Protein AF-D3PQ18-F1 (afdb_monomer)

Organism: Meiothermus ruber (strain ATCC 35948 / DSM 1279 / VKM B-1258 / 21) (NCBI:txid504728)

Solvent-accessible surface area (backbone atoms only — not comparable to full-atom values): 11008 Å² total; per-residue (Å²): 131,58,70,54,40,57,51,49,53,50,39,51,52,52,47,52,47,32,48,51,54,26,52,50,53,42,48,54,51,47,52,51,52,50,37,62,74,70,64,56,57,75,72,51,55,57,45,54,52,52,50,46,66,62,39,51,58,59,41,47,53,54,48,54,52,50,51,51,61,69,41,42,51,42,42,38,42,40,69,73,57,51,83,47,68,68,48,46,29,49,22,36,52,45,42,72,44,38,22,59,53,47,26,53,41,31,69,38,64,44,43,52,44,44,53,53,43,48,40,53,52,35,38,54,32,25,78,72,73,65,35,96,61,46,49,72,66,57,54,78,50,52,83,50,52,62,52,48,32,46,55,31,20,49,47,34,22,57,49,32,50,64,46,29,51,60,57,45,49,53,47,36,74,74,54,39,72,82,30,64,68,93,72,83,78,83,63,68,64,65,61,57,51,50,52,49,50,52,58,56,68,48,50,89,78,109

Foldseek 3Di:
DDPLLVLVVVLVVLLVVLLVVLLVVLLVVVLVVVCVVVVDDPLQSVVSVVLCVVQVVVLVVVLVVQLCVLCVLVCCCRPVNDDDLVSLLSNLVSLVCQLVVLLCSLLPSSLCSNLVSSLVSQQVCVVVVNHVDHSVNVCVCVLVSSLSSLSSSVSSNVSSNVSSVVSNVVSCVRPNCSSDDDDCPPDPVVVVSVVSNVVSVCVVVD

Sequence (206 aa):
MDGRKRLFMRFLRRSVWAYFWGSLAVLVNALIVHGLYFGWPAWVWGYAVAIGALVAPLVALLDLWWARRQLNPTQRVFLDGADSLEAARQAYRNLVHWPVLSVGRVMGPHLLGTMGGFLLAIDWAHRWGGFPTGPLEMLYLLPWYPLNAALHAIIEYLVGASQSQRLMAYLRERFGDEVVVSSRLRIPFVFKVLGVLVALGLLPLL

Secondary structure (DSSP, 8-state):
--HHHHHHHHHHHHHHHHHHHHHHHHHHHHHHHHHHHTT--HHHHHHHHHHHHHHHHHHHHHHHHHHHHHTHHHHIIIII----HHHHHHHHHHHHHHHHHHHHHIIIIIHHHHHHHHHHHHHHHHHTTS-SS-HHHHGGGTTHHHHHHHHHHHHHHHHHHHHHHHHHHHHHHHHGGGG-------S-HHHHHHHHHHHHHSGGG-

Mean predicted aligned error: 6.16 Å

Radius of gyration: 20.04 Å; Cα contacts (8 Å, |Δi|>4): 182; chains: 1; bounding box: 44×40×58 Å

Structure (mmCIF, N/CA/C/O backbone):
data_AF-D3PQ18-F1
#
_entry.id   AF-D3PQ18-F1
#
loop_
_atom_site.group_PDB
_atom_site.id
_atom_site.type_symbol
_atom_site.label_atom_id
_atom_site.label_alt_id
_atom_site.label_comp_id
_atom_site.label_asym_id
_atom_site.label_entity_id
_atom_site.label_seq_id
_atom_site.pdbx_PDB_ins_code
_atom_site.Cartn_x
_atom_site.Cartn_y
_atom_site.Cartn_z
_atom_site.occupancy
_atom_site.B_iso_or_equiv
_atom_site.auth_seq_id
_atom_site.auth_comp_id
_atom_site.auth_asym_id
_atom_site.auth_atom_id
_atom_site.pdbx_PDB_model_num
ATOM 1 N N . MET A 1 1 ? -2.331 15.439 25.977 1.00 54.94 1 MET A N 1
ATOM 2 C CA . MET A 1 1 ? -2.814 14.549 24.894 1.00 54.94 1 MET A CA 1
ATOM 3 C C . MET A 1 1 ? -3.373 13.277 25.522 1.00 54.94 1 MET A C 1
ATOM 5 O O . MET A 1 1 ? -2.662 12.633 26.279 1.00 54.94 1 MET A O 1
ATOM 9 N N . ASP A 1 2 ? -4.642 12.968 25.274 1.00 83.56 2 ASP A N 1
ATOM 10 C CA . ASP A 1 2 ? -5.368 11.821 25.843 1.00 83.56 2 ASP A CA 1
ATOM 11 C C . ASP A 1 2 ? -4.683 10.468 25.511 1.00 83.56 2 ASP A C 1
ATOM 13 O O . ASP A 1 2 ? -4.120 10.294 24.421 1.00 83.56 2 ASP A O 1
ATOM 17 N N . GLY A 1 3 ? -4.687 9.516 26.451 1.00 88.00 3 GLY A N 1
ATOM 18 C CA . GLY A 1 3 ? -4.017 8.214 26.337 1.00 88.00 3 GLY A CA 1
ATOM 19 C C . GLY A 1 3 ? -4.493 7.391 25.138 1.00 88.00 3 GLY A C 1
ATOM 20 O O . GLY A 1 3 ? -3.658 6.852 24.401 1.00 88.00 3 GLY A O 1
ATOM 21 N N . ARG A 1 4 ? -5.805 7.399 24.865 1.00 92.06 4 ARG A N 1
ATOM 22 C CA . ARG A 1 4 ? -6.404 6.730 23.693 1.00 92.06 4 ARG A CA 1
ATOM 23 C C . ARG A 1 4 ? -5.944 7.343 22.369 1.00 92.06 4 ARG A C 1
ATOM 25 O O . ARG A 1 4 ? -5.578 6.616 21.446 1.00 92.06 4 ARG A O 1
ATOM 32 N N . LYS A 1 5 ? -5.831 8.677 22.302 1.00 94.88 5 LYS A N 1
ATOM 33 C CA . LYS A 1 5 ? -5.355 9.393 21.106 1.00 94.88 5 LYS A CA 1
ATOM 34 C C . LYS A 1 5 ? -3.907 9.021 20.797 1.00 94.88 5 LYS A C 1
ATOM 36 O O . LYS A 1 5 ? -3.569 8.735 19.652 1.00 94.88 5 LYS A O 1
ATOM 41 N N . ARG A 1 6 ? -3.043 8.952 21.820 1.00 94.94 6 ARG A N 1
ATOM 42 C CA . ARG A 1 6 ? -1.643 8.505 21.661 1.00 94.94 6 ARG A CA 1
ATOM 43 C C . ARG A 1 6 ? -1.531 7.055 21.203 1.00 94.94 6 ARG A C 1
ATOM 45 O O . ARG A 1 6 ? -0.590 6.721 20.482 1.00 94.94 6 ARG A O 1
ATOM 52 N N . LEU A 1 7 ? -2.431 6.185 21.653 1.00 95.44 7 LEU A N 1
ATOM 53 C CA . LEU A 1 7 ? -2.461 4.790 21.225 1.00 95.44 7 LEU A CA 1
ATOM 54 C C . LEU A 1 7 ? -2.829 4.689 19.739 1.00 95.44 7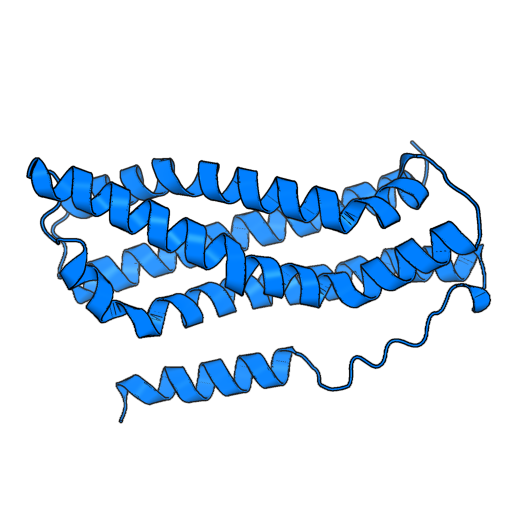 LEU A C 1
ATOM 56 O O . LEU A 1 7 ? -2.087 4.079 18.967 1.00 95.44 7 LEU A O 1
ATOM 60 N N . PHE A 1 8 ? -3.893 5.377 19.324 1.00 96.69 8 PHE A N 1
ATOM 61 C 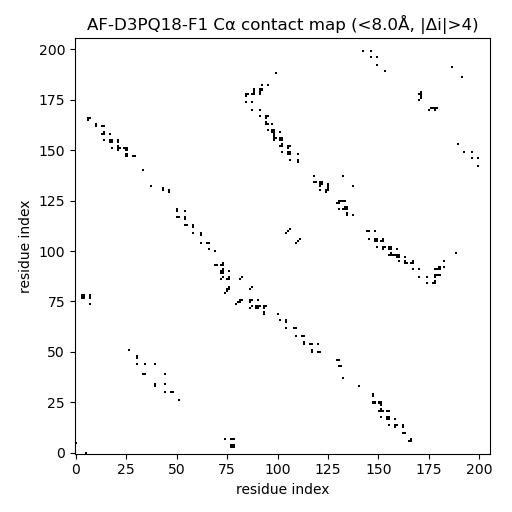CA . PHE A 1 8 ? -4.332 5.394 17.930 1.00 96.69 8 PHE A CA 1
ATOM 62 C C . PHE A 1 8 ? -3.309 6.036 16.988 1.00 96.69 8 PHE A C 1
ATOM 64 O O . PHE A 1 8 ? -3.002 5.471 15.943 1.00 96.69 8 PHE A O 1
ATOM 71 N N . MET A 1 9 ? -2.690 7.155 17.374 1.00 96.19 9 MET A N 1
ATOM 72 C CA . MET A 1 9 ? -1.645 7.786 16.556 1.00 96.19 9 MET A CA 1
ATOM 73 C C . MET A 1 9 ? -0.412 6.892 16.384 1.00 96.19 9 MET A C 1
ATOM 75 O O . MET A 1 9 ? 0.211 6.893 15.323 1.00 96.19 9 MET A O 1
ATOM 79 N N . ARG A 1 10 ? -0.065 6.075 17.390 1.00 96.19 10 ARG A N 1
ATOM 80 C CA . ARG A 1 10 ? 1.004 5.073 17.254 1.00 96.19 10 ARG A CA 1
ATOM 81 C C . ARG A 1 10 ? 0.625 3.965 16.272 1.00 96.19 10 ARG A C 1
ATOM 83 O O . ARG A 1 10 ? 1.464 3.621 15.441 1.00 96.19 10 ARG A O 1
ATOM 90 N N . PHE A 1 11 ? -0.606 3.455 16.346 1.00 96.62 11 PHE A N 1
ATOM 91 C CA . PHE A 1 11 ? -1.148 2.486 15.387 1.00 96.62 11 PHE A CA 1
ATOM 92 C C . PHE A 1 11 ? -1.129 3.039 13.956 1.00 96.62 11 PHE A C 1
ATOM 94 O O . PHE A 1 11 ? -0.588 2.395 13.057 1.00 96.62 11 PHE A O 1
ATOM 101 N N . LEU A 1 12 ? -1.640 4.259 13.761 1.00 96.00 12 LEU A N 1
ATOM 102 C CA . LEU A 1 12 ? -1.712 4.898 12.450 1.00 96.00 12 LEU A CA 1
ATOM 103 C C . LEU A 1 12 ? -0.314 5.105 11.869 1.00 96.00 12 LEU A C 1
ATOM 105 O O . LEU A 1 12 ? -0.043 4.679 10.753 1.00 96.00 12 LEU A O 1
ATOM 109 N N . ARG A 1 13 ? 0.607 5.675 12.655 1.00 96.44 13 ARG A N 1
ATOM 110 C CA . ARG A 1 13 ? 1.993 5.898 12.230 1.00 96.44 13 ARG A CA 1
ATOM 111 C C . ARG A 1 13 ? 2.680 4.595 11.823 1.00 96.44 13 ARG A C 1
ATOM 113 O O . ARG A 1 13 ? 3.363 4.565 10.810 1.00 96.44 13 ARG A O 1
ATOM 120 N N . ARG A 1 14 ? 2.517 3.518 12.598 1.00 96.38 14 ARG A N 1
ATOM 121 C CA . ARG A 1 14 ? 3.101 2.207 12.267 1.00 96.38 14 ARG A CA 1
ATOM 122 C C . ARG A 1 14 ? 2.492 1.618 10.995 1.00 96.38 14 ARG A C 1
ATOM 124 O O . ARG A 1 14 ? 3.243 1.091 10.186 1.00 96.38 14 ARG A O 1
ATOM 131 N N . SER A 1 15 ? 1.181 1.752 10.808 1.00 94.56 15 SER A N 1
ATOM 132 C CA . SER A 1 15 ? 0.487 1.274 9.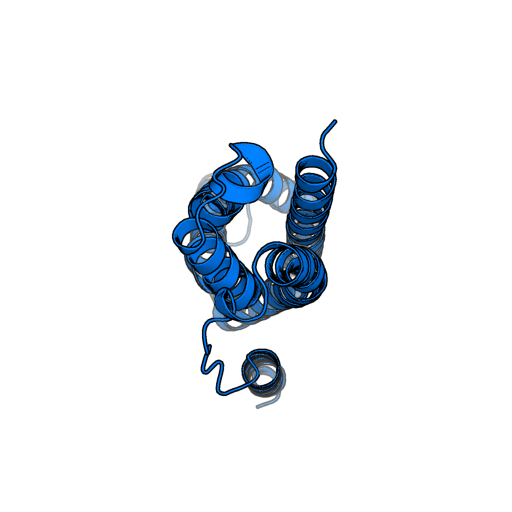604 1.00 94.56 15 SER A CA 1
ATOM 133 C C . SER A 1 15 ? 0.924 2.045 8.354 1.00 94.56 15 SER A C 1
ATOM 135 O O . SER A 1 15 ? 1.241 1.436 7.341 1.00 94.56 15 SER A O 1
ATOM 137 N N . VAL A 1 16 ? 1.044 3.374 8.445 1.00 95.62 16 VAL A N 1
ATOM 138 C CA . VAL A 1 16 ? 1.548 4.219 7.348 1.00 95.62 16 VAL A CA 1
ATOM 139 C C . VAL A 1 16 ? 3.005 3.893 7.014 1.00 95.62 16 VAL A C 1
ATOM 141 O O . VAL A 1 16 ? 3.354 3.798 5.843 1.00 95.62 16 VAL A O 1
ATOM 144 N N . TRP A 1 17 ? 3.860 3.672 8.018 1.00 96.56 17 TRP A N 1
ATOM 145 C CA . TRP A 1 17 ? 5.241 3.257 7.760 1.00 96.56 17 TRP A CA 1
ATOM 146 C C . TRP A 1 17 ? 5.333 1.873 7.122 1.00 96.56 17 TRP A C 1
ATOM 148 O O . TRP A 1 17 ? 6.174 1.678 6.253 1.00 96.56 17 TRP A O 1
ATOM 158 N N . ALA A 1 18 ? 4.482 0.928 7.523 1.00 93.88 18 ALA A N 1
ATOM 159 C CA . ALA A 1 18 ? 4.422 -0.387 6.891 1.00 93.88 18 ALA A CA 1
ATOM 160 C C . ALA A 1 18 ? 4.036 -0.281 5.413 1.00 93.88 18 ALA A C 1
ATOM 162 O O . ALA A 1 18 ? 4.702 -0.883 4.578 1.00 93.88 18 ALA A O 1
ATOM 163 N N . TYR A 1 19 ? 3.033 0.544 5.100 1.00 95.19 19 TYR A N 1
ATOM 164 C CA . TYR A 1 19 ? 2.653 0.863 3.726 1.00 95.19 19 TYR A CA 1
ATOM 165 C C . TYR A 1 19 ? 3.817 1.482 2.940 1.00 95.19 19 TYR A C 1
ATOM 167 O O . TYR A 1 19 ? 4.148 1.020 1.854 1.00 95.19 19 TYR A O 1
ATOM 175 N N . PHE A 1 20 ? 4.473 2.507 3.493 1.00 95.62 20 PHE A N 1
ATOM 176 C CA . PHE A 1 20 ? 5.558 3.209 2.804 1.00 95.62 20 PHE A CA 1
ATOM 177 C C . PHE A 1 20 ? 6.750 2.288 2.517 1.00 95.62 20 PHE A C 1
ATOM 179 O O . PHE A 1 20 ? 7.196 2.193 1.376 1.00 95.62 20 PHE A O 1
ATOM 186 N N . TRP A 1 21 ? 7.24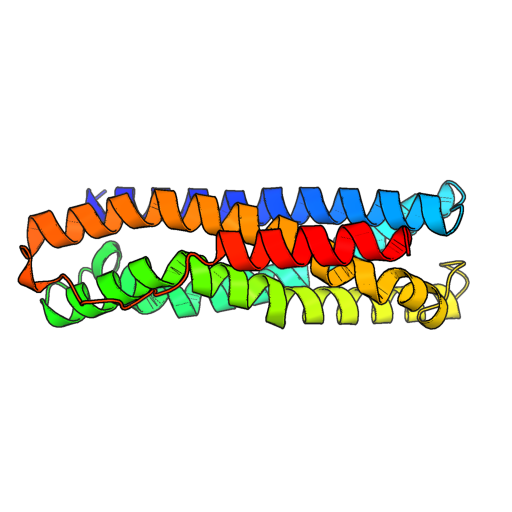7 1.580 3.535 1.00 94.25 21 TRP A N 1
ATOM 187 C CA . TRP A 1 21 ? 8.386 0.674 3.372 1.00 94.25 21 TRP A CA 1
ATOM 188 C C . TRP A 1 21 ? 8.032 -0.553 2.534 1.00 94.25 21 TRP A C 1
ATOM 190 O O . TRP A 1 21 ? 8.863 -0.998 1.747 1.00 94.25 21 TRP A O 1
ATOM 200 N N . GLY A 1 22 ? 6.803 -1.064 2.654 1.00 91.56 22 GLY A N 1
ATOM 201 C CA . GLY A 1 22 ? 6.288 -2.127 1.796 1.00 91.56 22 GLY A CA 1
ATOM 202 C C . GLY A 1 22 ? 6.260 -1.699 0.332 1.00 91.56 22 GLY A C 1
ATOM 203 O O . GLY A 1 22 ? 6.865 -2.369 -0.498 1.00 91.56 22 GLY A O 1
ATOM 204 N N . SER A 1 23 ? 5.661 -0.541 0.038 1.00 93.75 23 SER A N 1
ATOM 205 C CA . SER A 1 23 ? 5.604 0.059 -1.304 1.00 93.75 23 SER A CA 1
ATOM 206 C C . SER A 1 23 ? 6.995 0.301 -1.891 1.00 93.75 23 SER A C 1
ATOM 208 O O . SER A 1 23 ? 7.244 -0.022 -3.049 1.00 93.75 23 SER A O 1
ATOM 210 N N . LEU A 1 24 ? 7.925 0.838 -1.094 1.00 93.81 24 LEU A N 1
ATOM 211 C CA . LEU A 1 24 ? 9.294 1.085 -1.542 1.00 93.81 24 LEU A CA 1
ATOM 212 C C . LEU A 1 24 ? 10.025 -0.223 -1.864 1.00 93.81 24 LEU A C 1
ATOM 214 O O . LEU A 1 24 ? 10.657 -0.320 -2.913 1.00 93.81 24 LEU A O 1
ATOM 218 N N . ALA A 1 25 ? 9.918 -1.231 -0.995 1.00 90.69 25 ALA A N 1
ATOM 219 C CA . ALA A 1 25 ? 10.552 -2.526 -1.212 1.00 90.69 25 ALA A CA 1
ATOM 220 C C . ALA A 1 25 ? 10.054 -3.183 -2.508 1.00 90.69 25 ALA A C 1
ATOM 222 O O . ALA A 1 25 ? 10.861 -3.656 -3.307 1.00 90.69 25 ALA A O 1
ATOM 223 N N . VAL A 1 26 ? 8.741 -3.159 -2.755 1.00 90.75 26 VAL A N 1
ATOM 224 C CA . VAL A 1 26 ? 8.165 -3.768 -3.962 1.00 90.75 26 VAL A CA 1
ATOM 225 C C . VAL A 1 26 ? 8.405 -2.946 -5.226 1.00 90.75 26 VAL A C 1
ATOM 227 O O . VAL A 1 26 ? 8.516 -3.534 -6.299 1.00 90.75 26 VAL A O 1
ATOM 230 N N . LEU A 1 27 ? 8.551 -1.620 -5.123 1.00 92.56 27 LEU A N 1
ATOM 231 C CA . LEU A 1 27 ? 8.977 -0.771 -6.238 1.00 92.56 27 LEU A CA 1
ATOM 232 C C . LEU A 1 27 ? 10.425 -1.071 -6.638 1.00 92.56 27 LEU A C 1
ATOM 234 O O . LEU A 1 27 ? 10.703 -1.270 -7.816 1.00 92.56 27 LEU A O 1
ATOM 238 N N . VAL A 1 28 ? 11.339 -1.153 -5.667 1.00 93.00 28 VAL A N 1
ATOM 239 C CA . VAL A 1 28 ? 12.741 -1.523 -5.924 1.00 93.00 28 VAL A CA 1
ATOM 240 C C . VAL A 1 28 ? 12.820 -2.920 -6.537 1.00 93.00 28 VAL A C 1
ATOM 242 O O . VAL A 1 28 ? 13.488 -3.107 -7.551 1.00 93.00 28 VAL A O 1
ATOM 245 N N . ASN A 1 29 ? 12.080 -3.883 -5.980 1.00 92.19 29 ASN A N 1
ATOM 246 C CA . ASN A 1 29 ? 11.992 -5.234 -6.528 1.00 92.19 29 ASN A CA 1
ATOM 247 C C . ASN A 1 29 ? 11.451 -5.233 -7.971 1.00 92.19 29 ASN A C 1
ATOM 249 O O . ASN A 1 29 ? 11.987 -5.931 -8.826 1.00 92.19 29 ASN A O 1
ATOM 253 N N . ALA A 1 30 ? 10.446 -4.402 -8.272 1.00 91.69 30 ALA A N 1
ATOM 254 C CA . ALA A 1 30 ? 9.915 -4.245 -9.627 1.00 91.69 30 ALA A CA 1
ATOM 255 C C . ALA A 1 30 ? 10.943 -3.698 -10.605 1.00 91.69 30 ALA A C 1
ATOM 257 O O . ALA A 1 30 ? 11.121 -4.289 -11.668 1.00 91.69 30 ALA A O 1
ATOM 258 N N . LEU A 1 31 ? 11.646 -2.627 -10.238 1.00 93.06 31 LEU A N 1
ATOM 259 C CA . LEU A 1 31 ? 12.690 -2.045 -11.077 1.00 93.06 31 LEU A CA 1
ATOM 260 C C . LEU A 1 31 ? 13.791 -3.066 -11.382 1.00 93.06 31 LEU A C 1
ATOM 262 O O . LEU A 1 31 ? 14.189 -3.196 -12.534 1.00 93.06 31 LEU A O 1
ATOM 266 N N . ILE A 1 32 ? 14.231 -3.829 -10.376 1.00 92.88 32 ILE A N 1
ATOM 267 C CA . ILE A 1 32 ? 15.253 -4.867 -10.549 1.00 92.88 32 ILE A CA 1
ATOM 268 C C . ILE A 1 32 ? 14.759 -5.968 -11.490 1.00 92.88 32 ILE A C 1
ATOM 270 O O . ILE A 1 32 ? 15.437 -6.279 -12.466 1.00 92.88 32 ILE A O 1
ATOM 274 N N . VAL A 1 33 ? 13.579 -6.539 -11.234 1.00 93.00 33 VAL A N 1
ATOM 275 C CA . VAL A 1 33 ? 13.046 -7.643 -12.048 1.00 93.00 33 VAL A CA 1
ATOM 276 C C . VAL A 1 33 ? 12.824 -7.211 -13.496 1.00 93.00 33 VAL A C 1
ATOM 278 O O . VAL A 1 33 ? 13.229 -7.931 -14.402 1.00 93.00 33 VAL A O 1
ATOM 281 N N . HIS A 1 34 ? 12.254 -6.026 -13.731 1.00 92.62 34 HIS A N 1
ATOM 282 C CA . HIS A 1 34 ? 12.034 -5.529 -15.094 1.00 92.62 34 HIS A CA 1
ATOM 283 C C . HIS A 1 34 ? 13.355 -5.202 -15.789 1.00 92.62 34 HIS A C 1
ATOM 285 O O . HIS A 1 34 ? 13.569 -5.621 -16.924 1.00 92.62 34 HIS A O 1
ATOM 291 N N . GLY A 1 35 ? 14.260 -4.503 -15.101 1.00 93.19 35 GLY A N 1
ATOM 292 C CA . GLY A 1 35 ? 15.553 -4.127 -15.660 1.00 93.19 35 GLY A CA 1
ATOM 293 C C . GLY A 1 35 ? 16.403 -5.332 -16.053 1.00 93.19 35 GLY A C 1
ATOM 294 O O . GLY A 1 35 ? 17.029 -5.310 -17.111 1.00 93.19 35 GLY A O 1
ATOM 295 N N . LEU A 1 36 ? 16.381 -6.400 -15.249 1.00 92.81 36 LEU A N 1
ATOM 296 C CA . LEU A 1 36 ? 17.066 -7.655 -15.562 1.00 92.81 36 LEU A CA 1
ATOM 297 C C . LEU A 1 36 ? 16.364 -8.436 -16.677 1.00 92.81 36 LEU A C 1
ATOM 299 O O . LEU A 1 36 ? 17.035 -8.898 -17.594 1.00 92.81 36 LEU A O 1
ATOM 303 N N . TYR A 1 37 ? 15.034 -8.563 -16.625 1.00 94.31 37 TYR A N 1
ATOM 304 C CA . TYR A 1 37 ? 14.269 -9.331 -17.612 1.00 94.31 37 TYR A CA 1
ATOM 305 C C . TYR A 1 37 ? 14.382 -8.739 -19.025 1.00 94.31 37 TYR A C 1
ATOM 307 O O . TYR A 1 37 ? 14.577 -9.474 -19.989 1.00 94.31 37 TYR A O 1
ATOM 315 N N . PHE A 1 38 ? 14.309 -7.411 -19.149 1.00 93.69 38 PHE A N 1
ATOM 316 C CA . PHE A 1 38 ? 14.374 -6.714 -20.438 1.00 93.69 38 PHE A CA 1
ATOM 317 C C . PHE A 1 38 ? 15.781 -6.233 -20.821 1.00 93.69 38 PHE A C 1
ATOM 319 O O . PHE A 1 38 ? 15.939 -5.612 -21.871 1.00 93.69 38 PHE A O 1
ATOM 326 N N . GLY A 1 39 ? 16.800 -6.473 -19.988 1.00 94.75 39 GLY A N 1
ATOM 327 C CA . GLY A 1 39 ? 18.179 -6.064 -20.272 1.00 94.75 39 GLY A CA 1
ATOM 328 C C . GLY A 1 39 ? 18.343 -4.549 -20.440 1.00 94.75 39 GLY A C 1
ATOM 329 O O . GLY A 1 39 ? 18.977 -4.087 -21.389 1.00 94.75 39 GLY A O 1
ATOM 330 N N . TRP A 1 40 ? 17.736 -3.760 -19.551 1.00 94.62 40 TRP A N 1
ATOM 331 C CA . TRP A 1 40 ? 17.663 -2.306 -19.697 1.00 94.62 40 TRP A CA 1
ATOM 332 C C . TRP A 1 40 ? 19.036 -1.613 -19.651 1.00 94.62 40 TRP A C 1
ATOM 334 O O . TRP A 1 40 ? 19.752 -1.739 -18.649 1.00 94.62 40 TRP A O 1
ATOM 344 N N . PRO A 1 41 ? 19.385 -0.786 -20.660 1.00 94.44 41 PRO A N 1
ATOM 345 C CA . PRO A 1 41 ? 20.545 0.094 -20.575 1.00 94.44 41 PRO A CA 1
ATOM 346 C C . PRO A 1 41 ? 20.346 1.187 -19.510 1.00 94.44 41 PRO A C 1
ATOM 348 O O . PRO A 1 41 ? 19.223 1.532 -19.146 1.00 94.44 41 PRO A O 1
ATOM 351 N N . ALA A 1 42 ? 21.448 1.775 -19.029 1.00 93.31 42 ALA A N 1
ATOM 352 C CA . ALA A 1 42 ? 21.469 2.691 -17.879 1.00 93.31 42 ALA A CA 1
ATOM 353 C C . ALA A 1 42 ? 20.454 3.851 -17.953 1.00 93.31 42 ALA A C 1
ATOM 355 O O . ALA A 1 42 ? 19.845 4.204 -16.945 1.00 93.31 42 ALA A O 1
ATOM 356 N N . TRP A 1 43 ? 20.227 4.425 -19.138 1.00 92.94 43 TRP A N 1
ATOM 357 C CA . TRP A 1 43 ? 19.293 5.544 -19.311 1.00 92.94 43 TRP A CA 1
ATOM 358 C C . TRP A 1 43 ? 17.828 5.157 -19.037 1.00 92.94 43 TRP A C 1
ATOM 360 O O . TRP A 1 43 ? 17.052 5.986 -18.562 1.00 92.94 43 TRP A O 1
ATOM 370 N N . VAL A 1 44 ? 17.456 3.893 -19.260 1.00 94.62 44 VAL A N 1
ATOM 371 C CA . VAL A 1 44 ? 16.089 3.388 -19.047 1.00 94.62 44 VAL A CA 1
ATOM 372 C C . VAL A 1 44 ? 15.759 3.314 -17.563 1.00 94.62 44 VAL A C 1
ATOM 374 O O . VAL A 1 44 ? 14.629 3.589 -17.173 1.00 94.62 44 VAL A O 1
ATOM 377 N N . TRP A 1 45 ? 16.751 3.032 -16.713 1.00 94.38 45 TRP A N 1
ATOM 378 C CA . TRP A 1 45 ? 16.578 3.053 -15.259 1.00 94.38 45 TRP A CA 1
ATOM 379 C C . TRP A 1 45 ? 16.147 4.434 -14.763 1.00 94.38 45 TRP A C 1
ATOM 381 O O . TRP A 1 45 ? 15.264 4.529 -13.914 1.00 94.38 45 TRP A O 1
ATOM 391 N N . GLY A 1 46 ? 16.713 5.503 -15.335 1.00 92.69 46 GLY A N 1
ATOM 392 C CA . GLY A 1 46 ? 16.309 6.877 -15.034 1.00 92.69 46 GLY A CA 1
ATOM 393 C C . GLY A 1 46 ? 14.842 7.136 -15.379 1.00 92.69 46 GLY A C 1
ATOM 394 O O . GLY A 1 46 ? 14.092 7.646 -14.545 1.00 92.69 46 GLY A O 1
ATOM 395 N N . TYR A 1 47 ? 14.406 6.706 -16.567 1.00 91.94 47 TYR A N 1
ATOM 396 C CA . TYR A 1 47 ? 12.999 6.795 -16.965 1.00 91.94 47 TYR A CA 1
ATOM 397 C C . TYR A 1 47 ? 12.081 5.951 -16.079 1.00 91.94 47 TYR A C 1
ATOM 399 O O . TYR A 1 47 ? 11.029 6.430 -15.663 1.00 91.94 47 TYR A O 1
ATOM 407 N N . ALA A 1 48 ? 12.470 4.721 -15.748 1.00 93.94 48 ALA A N 1
ATOM 408 C CA . ALA A 1 48 ? 11.671 3.834 -14.911 1.00 93.94 48 ALA A CA 1
ATOM 409 C C . ALA A 1 48 ? 11.483 4.409 -13.495 1.00 93.94 48 ALA A C 1
ATOM 411 O O . ALA A 1 48 ? 10.378 4.373 -12.951 1.00 93.94 48 ALA A O 1
ATOM 412 N N . VAL A 1 49 ? 12.531 5.014 -12.924 1.00 95.00 49 VAL A N 1
ATOM 413 C CA . VAL A 1 49 ? 12.451 5.741 -11.647 1.00 95.00 49 VAL A CA 1
ATOM 414 C C . VAL A 1 49 ? 11.546 6.967 -11.765 1.00 95.00 49 VAL A C 1
ATOM 416 O O . VAL A 1 49 ? 10.718 7.183 -10.882 1.00 95.00 49 VAL A O 1
ATOM 419 N N . ALA A 1 50 ? 11.649 7.745 -12.847 1.00 94.56 50 ALA A N 1
ATOM 420 C CA . ALA A 1 50 ? 10.793 8.912 -13.069 1.00 94.56 50 ALA A CA 1
ATOM 421 C C . ALA A 1 50 ? 9.309 8.526 -13.203 1.00 94.56 50 ALA A C 1
ATOM 423 O O . ALA A 1 50 ? 8.451 9.148 -12.575 1.00 94.56 50 ALA A O 1
ATOM 424 N N . ILE A 1 51 ? 9.004 7.458 -13.948 1.00 94.44 51 ILE A N 1
ATOM 425 C CA . ILE A 1 51 ? 7.652 6.894 -14.051 1.00 94.44 51 ILE A CA 1
ATOM 426 C C . ILE A 1 51 ? 7.165 6.436 -12.671 1.00 94.44 51 ILE A C 1
ATOM 428 O O . ILE A 1 51 ? 6.052 6.772 -12.268 1.00 94.44 51 ILE A O 1
ATOM 432 N N . GLY A 1 52 ? 8.004 5.729 -11.910 1.00 94.69 52 GLY A N 1
ATOM 433 C CA . GLY A 1 52 ? 7.663 5.314 -10.551 1.00 94.69 52 GLY A CA 1
ATOM 434 C C . GLY A 1 52 ? 7.368 6.494 -9.624 1.00 94.69 52 GLY A C 1
ATOM 435 O O . GLY A 1 52 ? 6.375 6.468 -8.899 1.00 94.69 52 GLY A O 1
ATOM 436 N N . ALA A 1 53 ? 8.171 7.556 -9.694 1.00 94.94 53 ALA A N 1
ATOM 437 C CA . ALA A 1 53 ? 7.969 8.782 -8.928 1.00 94.94 53 ALA A CA 1
ATOM 438 C C . ALA A 1 53 ? 6.695 9.543 -9.336 1.00 94.94 53 ALA A C 1
ATOM 440 O O . ALA A 1 53 ? 6.104 10.220 -8.498 1.00 94.94 53 ALA A O 1
ATOM 441 N N . LEU A 1 54 ? 6.251 9.414 -10.590 1.00 95.12 54 LEU A N 1
ATOM 442 C CA . LEU A 1 54 ? 5.000 9.995 -11.078 1.00 95.12 54 LEU A CA 1
ATOM 443 C C . LEU A 1 54 ? 3.772 9.191 -10.619 1.00 95.12 54 LEU A C 1
ATOM 445 O O . LEU A 1 54 ? 2.790 9.768 -10.152 1.00 95.12 54 LEU A O 1
ATOM 449 N N . VAL A 1 55 ? 3.817 7.861 -10.740 1.00 95.75 55 VAL A N 1
ATOM 450 C CA . VAL A 1 55 ? 2.662 6.979 -10.493 1.00 95.75 55 VAL A CA 1
ATOM 451 C C . VAL A 1 55 ? 2.463 6.694 -9.002 1.00 95.75 55 VAL A C 1
ATOM 453 O O . VAL A 1 55 ? 1.335 6.751 -8.506 1.00 95.75 55 VAL A O 1
ATOM 456 N N . ALA A 1 56 ? 3.539 6.409 -8.261 1.00 94.50 56 ALA A N 1
ATOM 457 C CA . ALA A 1 56 ? 3.445 5.948 -6.875 1.00 94.50 56 ALA A CA 1
ATOM 458 C C . ALA A 1 56 ? 2.712 6.926 -5.932 1.00 94.50 56 ALA A C 1
ATOM 460 O O . ALA A 1 56 ? 1.901 6.454 -5.131 1.00 94.50 56 ALA A O 1
ATOM 461 N N . PRO A 1 57 ? 2.903 8.262 -6.008 1.00 94.94 57 PRO A N 1
ATOM 462 C CA . PRO A 1 57 ? 2.158 9.198 -5.166 1.00 94.94 57 PRO A CA 1
ATOM 463 C C . PRO A 1 57 ? 0.648 9.167 -5.419 1.00 94.94 57 PRO A C 1
ATOM 465 O O . PRO A 1 57 ? -0.128 9.252 -4.470 1.00 94.94 57 PRO A O 1
ATOM 468 N N . LEU A 1 58 ? 0.220 9.007 -6.675 1.00 94.62 58 LEU A N 1
ATOM 469 C CA . LEU A 1 58 ? -1.201 8.956 -7.034 1.00 94.62 58 LEU A CA 1
ATOM 470 C C . LEU A 1 58 ? -1.869 7.702 -6.464 1.00 94.62 58 LEU A C 1
ATOM 472 O O . LEU A 1 58 ? -2.930 7.791 -5.841 1.00 94.62 58 LEU A O 1
ATOM 476 N N . VAL A 1 59 ? -1.209 6.549 -6.604 1.00 95.31 59 VAL A N 1
ATOM 477 C CA . VAL A 1 59 ? -1.666 5.290 -6.000 1.00 95.31 59 VAL A CA 1
ATOM 478 C C . VAL A 1 59 ? -1.691 5.409 -4.475 1.00 95.31 59 VAL A C 1
ATOM 480 O O . VAL A 1 59 ? -2.678 5.037 -3.844 1.00 95.31 59 VAL A O 1
ATOM 483 N N . ALA A 1 60 ? -0.657 6.004 -3.873 1.00 94.56 60 ALA A N 1
ATOM 484 C CA . ALA A 1 60 ? -0.591 6.199 -2.429 1.00 94.56 60 ALA A CA 1
ATOM 485 C C . ALA A 1 60 ? -1.711 7.087 -1.886 1.00 94.56 60 ALA A C 1
ATOM 487 O O . ALA A 1 60 ? -2.265 6.791 -0.827 1.00 94.56 60 ALA A O 1
ATOM 488 N N . LEU A 1 61 ? -2.083 8.149 -2.598 1.00 94.44 61 LEU A N 1
ATOM 489 C CA . LEU A 1 61 ? -3.206 8.999 -2.207 1.00 94.44 61 LEU A CA 1
ATOM 490 C C . LEU A 1 61 ? -4.526 8.220 -2.196 1.00 94.44 61 LEU A C 1
ATOM 492 O O . LEU A 1 61 ? -5.280 8.321 -1.224 1.00 94.44 61 LEU A O 1
ATOM 496 N N . LEU A 1 62 ? -4.784 7.420 -3.235 1.00 92.25 62 LEU A N 1
ATOM 497 C CA . LEU A 1 62 ? -5.975 6.571 -3.323 1.00 92.25 62 LEU A CA 1
ATOM 498 C C . LEU A 1 62 ? -6.014 5.551 -2.173 1.00 92.25 62 LEU A C 1
ATOM 500 O O . LEU A 1 62 ? -7.032 5.402 -1.490 1.00 92.25 62 LEU A O 1
ATOM 504 N N . ASP A 1 63 ? -4.885 4.895 -1.921 1.00 94.06 63 ASP A N 1
ATOM 505 C CA .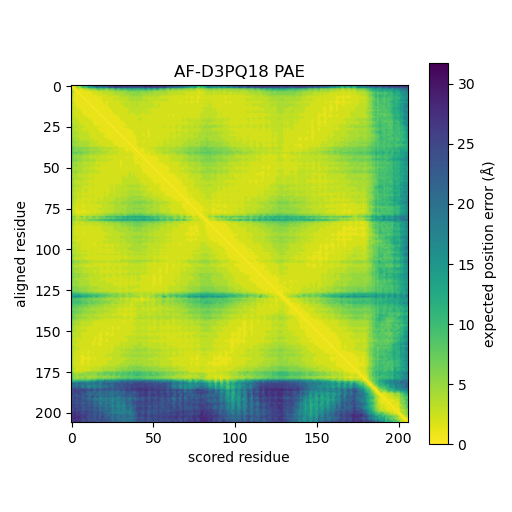 ASP A 1 63 ? -4.754 3.868 -0.895 1.00 94.06 63 ASP A CA 1
ATOM 506 C C . ASP A 1 63 ? -4.950 4.421 0.513 1.00 94.06 63 ASP A C 1
ATOM 508 O O . ASP A 1 63 ? -5.722 3.873 1.306 1.00 94.06 63 ASP A O 1
ATOM 512 N N . LEU A 1 64 ? -4.291 5.537 0.829 1.00 92.31 64 LEU A N 1
ATOM 513 C CA . LEU A 1 64 ? -4.408 6.185 2.132 1.00 92.31 64 LEU A CA 1
ATOM 514 C C . LEU A 1 64 ? -5.814 6.749 2.355 1.00 92.31 64 LEU A C 1
ATOM 516 O O . LEU A 1 64 ? -6.326 6.714 3.479 1.00 92.31 64 LEU A O 1
ATOM 520 N N . TRP A 1 65 ? -6.474 7.226 1.300 1.00 93.50 65 TRP A N 1
ATOM 521 C CA . TRP A 1 65 ? -7.873 7.636 1.364 1.00 93.50 65 TRP A CA 1
ATOM 522 C C . TRP A 1 65 ? -8.802 6.454 1.670 1.00 93.50 65 TRP A C 1
ATOM 524 O O . TRP A 1 65 ? -9.668 6.560 2.547 1.00 93.50 65 TRP A O 1
ATOM 534 N N . TRP A 1 66 ? -8.589 5.308 1.020 1.00 93.00 66 TRP A N 1
ATOM 535 C CA . TRP A 1 66 ? -9.364 4.094 1.269 1.00 93.00 66 TRP A CA 1
ATOM 536 C C . TRP A 1 66 ? -9.143 3.569 2.694 1.00 93.00 66 TRP A C 1
ATOM 538 O O . TRP A 1 66 ? -10.102 3.313 3.427 1.00 93.00 66 TRP A O 1
ATOM 548 N N . ALA A 1 67 ? -7.883 3.513 3.132 1.00 93.88 67 ALA A N 1
ATOM 549 C CA . ALA A 1 67 ? -7.495 3.152 4.492 1.00 93.88 67 ALA A CA 1
ATOM 550 C C . ALA A 1 67 ? -8.152 4.068 5.536 1.00 93.88 67 ALA A C 1
ATOM 552 O O . ALA A 1 67 ? -8.680 3.598 6.546 1.00 93.88 67 ALA A O 1
ATOM 553 N N . ARG A 1 68 ? -8.188 5.383 5.282 1.00 93.00 68 ARG A N 1
ATOM 554 C CA . ARG A 1 68 ? -8.862 6.344 6.164 1.00 93.00 68 ARG A CA 1
ATOM 555 C C . ARG A 1 68 ? -10.355 6.050 6.290 1.00 93.00 68 ARG A C 1
ATOM 557 O O . ARG A 1 68 ? -10.890 6.144 7.392 1.00 93.00 68 ARG A O 1
ATOM 564 N N . ARG A 1 69 ? -11.025 5.687 5.193 1.00 92.25 69 ARG A N 1
ATOM 565 C CA . ARG A 1 69 ? -12.449 5.319 5.219 1.00 92.25 69 ARG A CA 1
ATOM 566 C C . ARG A 1 69 ? -12.695 4.038 6.002 1.00 92.25 69 ARG A C 1
ATOM 568 O O . ARG A 1 69 ? -13.584 4.021 6.847 1.00 92.25 69 ARG A O 1
ATOM 575 N N . GLN A 1 70 ? -11.869 3.018 5.791 1.00 93.06 70 GLN A N 1
ATOM 576 C CA . GLN A 1 70 ? -11.937 1.768 6.548 1.00 93.06 70 GLN A CA 1
ATOM 577 C C . GLN A 1 70 ? -11.691 1.990 8.047 1.00 93.06 70 GLN A C 1
ATOM 579 O O . GLN A 1 70 ? -12.335 1.359 8.873 1.00 93.06 70 GLN A O 1
ATOM 584 N N . LEU A 1 71 ? -10.817 2.925 8.432 1.00 95.31 71 LEU A N 1
ATOM 585 C CA . LEU A 1 71 ? -10.522 3.224 9.839 1.00 95.31 71 LEU A CA 1
ATOM 586 C C . LEU A 1 71 ? -11.529 4.160 10.523 1.00 95.31 71 LEU A C 1
ATOM 588 O O . LEU A 1 71 ? -11.398 4.383 11.728 1.00 95.31 71 LEU A O 1
ATOM 592 N N . ASN A 1 72 ? -12.536 4.686 9.818 1.00 94.88 72 ASN A N 1
ATOM 593 C CA . ASN A 1 72 ? -13.496 5.643 10.380 1.00 94.88 72 ASN A CA 1
ATOM 594 C C . ASN A 1 72 ? -14.179 5.148 11.679 1.00 94.88 72 ASN A C 1
ATOM 596 O O . ASN A 1 72 ? -14.168 5.902 12.653 1.00 94.88 72 ASN A O 1
ATOM 600 N N . PRO A 1 73 ? -14.675 3.893 11.785 1.00 93.56 73 PRO A N 1
ATOM 601 C CA . PRO A 1 73 ? -15.285 3.408 13.029 1.00 93.56 73 PRO A CA 1
ATOM 602 C C . PRO A 1 73 ? -14.317 3.445 14.218 1.00 93.56 73 PRO A C 1
ATOM 604 O O . PRO A 1 73 ? -14.690 3.798 15.333 1.00 93.56 73 PRO A O 1
ATOM 607 N N . THR A 1 74 ? -13.043 3.135 13.973 1.00 96.06 74 THR A N 1
ATOM 608 C CA . THR A 1 74 ? -11.988 3.193 14.987 1.00 96.06 74 THR A CA 1
ATOM 609 C C . THR A 1 74 ? -11.630 4.643 15.335 1.00 96.06 74 THR A C 1
ATOM 611 O O . THR A 1 74 ? -11.439 4.964 16.505 1.00 96.06 74 THR A O 1
ATOM 614 N N . GLN A 1 75 ? -11.591 5.549 14.353 1.00 95.94 75 GLN A N 1
ATOM 615 C CA . GLN A 1 75 ? -11.338 6.977 14.587 1.00 95.94 75 GLN A CA 1
ATOM 616 C C . GLN A 1 75 ? -12.391 7.600 15.510 1.00 95.94 75 GLN A C 1
ATOM 618 O O . GLN A 1 75 ? -12.017 8.310 16.443 1.00 95.94 75 GLN A O 1
ATOM 623 N N . ARG A 1 76 ? -13.673 7.254 15.336 1.00 94.88 76 ARG A N 1
ATOM 624 C CA . ARG A 1 76 ? -14.757 7.774 16.186 1.00 94.88 76 ARG A CA 1
ATOM 625 C C . ARG A 1 76 ? -14.537 7.493 17.670 1.00 94.88 76 ARG A C 1
ATOM 627 O O . ARG A 1 76 ? -14.749 8.369 18.501 1.00 94.88 76 ARG A O 1
ATOM 634 N N . VAL A 1 77 ? -14.067 6.295 18.014 1.00 95.94 77 VAL A N 1
ATOM 635 C CA . VAL A 1 77 ? -13.835 5.906 19.416 1.00 95.94 77 VAL A CA 1
ATOM 636 C C . VAL A 1 77 ? -12.547 6.523 19.969 1.00 95.94 77 VAL A C 1
ATOM 638 O O . VAL A 1 77 ? -12.522 7.060 21.077 1.00 95.94 77 VAL A O 1
ATOM 641 N N . PHE A 1 78 ? -11.4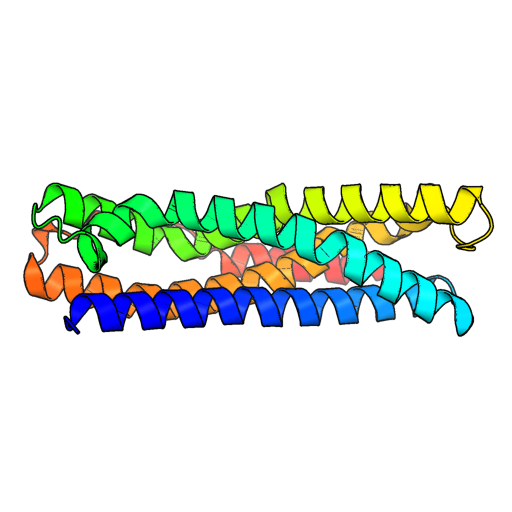54 6.475 19.203 1.00 95.75 78 PHE A N 1
ATOM 642 C CA . PHE A 1 78 ? -10.131 6.848 19.712 1.00 95.75 78 PHE A CA 1
ATOM 643 C C . PHE A 1 78 ? -9.766 8.331 19.544 1.00 95.75 78 PHE A C 1
ATOM 645 O O . PHE A 1 78 ? -8.908 8.821 20.283 1.00 95.75 78 PHE A O 1
ATOM 652 N N . LEU A 1 79 ? -10.365 9.042 18.585 1.00 94.50 79 LEU A N 1
ATOM 653 C CA . LEU A 1 79 ? -10.093 10.457 18.300 1.00 94.50 79 LEU A CA 1
ATOM 654 C C . LEU A 1 79 ? -11.273 11.356 18.656 1.00 94.50 79 LEU A C 1
ATOM 656 O O . LEU A 1 79 ? -11.071 12.330 19.390 1.00 94.50 79 LEU A O 1
ATOM 660 N N . ASP A 1 80 ? -12.464 11.006 18.174 1.00 92.94 80 ASP A N 1
ATOM 661 C CA . ASP A 1 80 ? -13.667 11.843 18.318 1.00 92.94 80 ASP A CA 1
ATOM 662 C C . ASP A 1 80 ? -14.338 11.638 19.682 1.00 92.94 80 ASP A C 1
ATOM 664 O O . ASP A 1 80 ? -15.081 12.484 20.167 1.00 92.94 80 ASP A O 1
ATOM 668 N N . GLY A 1 81 ? -13.996 10.535 20.346 1.00 88.56 81 GLY A N 1
ATOM 669 C CA . GLY A 1 81 ? -14.355 10.255 21.722 1.00 88.56 81 GLY A CA 1
ATOM 670 C C . GLY A 1 81 ? -15.738 9.651 21.923 1.00 88.56 81 GLY A C 1
ATOM 671 O O . GLY A 1 81 ? -16.260 9.744 23.030 1.00 88.56 81 GLY A O 1
ATOM 672 N N . ALA A 1 82 ? -16.296 9.008 20.895 1.00 90.88 82 ALA A N 1
ATOM 673 C CA . ALA A 1 82 ? -17.513 8.214 21.016 1.00 90.88 82 ALA A CA 1
ATOM 674 C C . ALA A 1 82 ? -17.326 7.098 22.057 1.00 90.88 82 ALA A C 1
ATOM 676 O O . ALA A 1 82 ? -16.421 6.273 21.926 1.00 90.88 82 ALA A O 1
ATOM 677 N N . ASP A 1 83 ? -18.189 7.078 23.073 1.00 89.44 83 ASP A N 1
ATOM 678 C CA . ASP A 1 83 ? -18.022 6.233 24.266 1.00 89.44 83 ASP A CA 1
ATOM 679 C C . ASP A 1 83 ? -19.155 5.209 24.452 1.00 89.44 83 ASP A C 1
ATOM 681 O O . ASP A 1 83 ? -19.348 4.663 25.533 1.00 89.44 83 ASP A O 1
ATOM 685 N N . SER A 1 84 ? -19.937 4.942 23.402 1.00 95.50 84 SER A N 1
ATOM 686 C CA . SER A 1 84 ? -20.987 3.924 23.448 1.00 95.50 84 SER A CA 1
ATOM 687 C C . SER A 1 84 ? -20.428 2.523 23.187 1.00 95.50 84 SER A C 1
ATOM 689 O O . SER A 1 84 ? -19.536 2.336 22.354 1.00 95.50 84 SER A O 1
ATOM 691 N N . LEU A 1 85 ? -21.014 1.515 23.842 1.00 94.88 85 LEU A N 1
ATOM 692 C CA . LEU A 1 85 ? -20.682 0.102 23.619 1.00 94.88 85 LEU A CA 1
ATOM 693 C C . LEU A 1 85 ? -20.817 -0.293 22.140 1.00 94.88 85 LEU A C 1
ATOM 695 O O . LEU A 1 85 ? -20.001 -1.045 21.616 1.00 94.88 85 LEU A O 1
ATOM 699 N N . GLU A 1 86 ? -21.815 0.247 21.440 1.00 95.50 86 GLU A N 1
ATOM 700 C CA . GLU A 1 86 ? -22.022 -0.021 20.016 1.00 95.50 86 GLU A CA 1
ATOM 701 C C . GLU A 1 86 ? -20.889 0.549 19.145 1.00 95.50 86 GLU A C 1
ATOM 703 O O . GLU A 1 86 ? -20.365 -0.147 18.272 1.00 95.50 86 GLU A O 1
ATOM 708 N N . ALA A 1 87 ? -20.427 1.775 19.422 1.00 95.88 87 ALA A N 1
ATOM 709 C CA . ALA A 1 87 ? -19.265 2.339 18.735 1.00 95.88 87 ALA A CA 1
ATOM 710 C C . ALA A 1 87 ? -17.996 1.516 19.019 1.00 95.88 87 ALA A C 1
ATOM 712 O O . ALA A 1 87 ? -17.217 1.233 18.103 1.00 95.88 87 ALA A O 1
ATOM 713 N N . ALA A 1 88 ? -17.817 1.065 20.265 1.00 96.31 88 ALA A N 1
ATOM 714 C CA . ALA A 1 88 ? -16.708 0.202 20.659 1.00 96.31 88 ALA A CA 1
ATOM 715 C C . ALA A 1 88 ? -16.749 -1.162 19.941 1.00 96.31 88 ALA A C 1
ATOM 717 O O . ALA A 1 88 ? -15.722 -1.609 19.428 1.00 96.31 88 ALA A O 1
ATOM 718 N N . ARG A 1 89 ? -17.927 -1.790 19.813 1.00 95.81 89 ARG A N 1
ATOM 719 C CA . ARG A 1 89 ? -18.125 -3.043 19.058 1.00 95.81 89 ARG A CA 1
ATOM 720 C C . ARG A 1 89 ? -17.783 -2.879 17.582 1.00 95.81 89 ARG A C 1
ATOM 722 O O . ARG A 1 89 ? -17.121 -3.745 17.008 1.00 95.81 89 ARG A O 1
ATOM 729 N N . GLN A 1 90 ? -18.190 -1.773 16.961 1.00 95.25 90 GLN A N 1
ATOM 730 C CA . GLN A 1 90 ? -17.850 -1.480 15.565 1.00 95.25 90 GLN A CA 1
ATOM 731 C C . GLN A 1 90 ? -16.345 -1.263 15.383 1.00 95.25 90 GLN A C 1
ATOM 733 O O . GLN A 1 90 ? -15.751 -1.834 14.466 1.00 95.25 90 GLN A O 1
ATOM 738 N N . ALA A 1 91 ? -15.704 -0.510 16.281 1.00 96.00 91 ALA A N 1
ATOM 739 C CA . ALA A 1 91 ? -14.255 -0.332 16.272 1.00 96.00 91 ALA A CA 1
ATOM 740 C C . ALA A 1 91 ? -13.513 -1.664 16.471 1.00 96.00 91 ALA A C 1
ATOM 742 O O . ALA A 1 91 ? -12.552 -1.930 15.748 1.00 96.00 91 ALA A O 1
ATOM 743 N N . TYR A 1 92 ? -13.974 -2.517 17.391 1.00 95.94 92 TYR A N 1
ATOM 744 C CA . TYR A 1 92 ? -13.404 -3.843 17.637 1.00 95.94 92 TYR A CA 1
ATOM 745 C C . TYR A 1 92 ? -13.521 -4.737 16.399 1.00 95.94 92 TYR A C 1
ATOM 747 O O . TYR A 1 92 ? -12.514 -5.257 15.922 1.00 95.94 92 TYR A O 1
ATOM 755 N N . ARG A 1 93 ? -14.722 -4.847 15.807 1.00 93.88 93 ARG A N 1
ATOM 756 C CA . ARG A 1 93 ? -14.938 -5.571 14.539 1.00 93.88 93 ARG A CA 1
ATOM 757 C C . ARG A 1 93 ? -13.993 -5.073 13.454 1.00 93.88 93 ARG A C 1
ATOM 759 O O . ARG A 1 93 ? -13.373 -5.885 12.774 1.00 93.88 93 ARG A O 1
ATOM 766 N N . ASN A 1 94 ? -13.863 -3.760 13.300 1.00 93.81 94 ASN A N 1
ATOM 767 C CA . ASN A 1 94 ? -12.991 -3.182 12.288 1.00 93.81 94 ASN A CA 1
ATOM 768 C C . ASN A 1 94 ? -11.513 -3.536 12.523 1.00 93.81 94 ASN A C 1
ATOM 770 O O . ASN A 1 94 ? -10.823 -3.942 11.595 1.00 93.81 94 ASN A O 1
ATOM 774 N N . LEU A 1 95 ? -11.037 -3.457 13.769 1.00 94.81 95 LEU A N 1
ATOM 775 C CA . LEU A 1 95 ? -9.654 -3.786 14.138 1.00 94.81 95 LEU A CA 1
ATOM 776 C C . LEU A 1 95 ? -9.310 -5.262 13.927 1.00 94.81 95 LEU A C 1
ATOM 778 O O . LEU A 1 95 ? -8.196 -5.568 13.501 1.00 94.81 95 LEU A O 1
ATOM 782 N N . VAL A 1 96 ? -10.266 -6.156 14.187 1.00 92.69 96 VAL A N 1
ATOM 783 C CA . VAL A 1 96 ? -10.140 -7.591 13.909 1.00 92.69 96 VAL A CA 1
ATOM 784 C C . VAL A 1 96 ? -9.958 -7.851 12.411 1.00 92.69 96 VAL A C 1
ATOM 786 O O . VAL A 1 96 ? -9.131 -8.674 12.023 1.00 92.69 96 VAL A O 1
ATOM 789 N N . HIS A 1 97 ? -10.701 -7.138 11.561 1.00 91.12 97 HIS A N 1
ATOM 790 C CA . HIS A 1 97 ? -10.643 -7.315 10.108 1.00 91.12 97 HIS A CA 1
ATOM 791 C C . HIS A 1 97 ? -9.557 -6.474 9.432 1.00 91.12 97 HIS A C 1
ATOM 793 O O . HIS A 1 97 ? -9.214 -6.762 8.288 1.00 91.12 97 HIS A O 1
ATOM 799 N N . TRP A 1 98 ? -8.988 -5.478 10.118 1.00 93.06 98 TRP A N 1
ATOM 800 C CA . TRP A 1 98 ? -7.983 -4.562 9.572 1.00 93.06 98 TRP A CA 1
ATOM 801 C C . TRP A 1 98 ? -6.856 -5.258 8.792 1.00 93.06 98 TRP A C 1
ATOM 803 O O . TRP A 1 98 ? -6.609 -4.845 7.662 1.00 93.06 98 TRP A O 1
ATOM 813 N N . PRO A 1 99 ? -6.229 -6.348 9.286 1.00 91.00 99 PRO A N 1
ATOM 814 C CA . PRO A 1 99 ? -5.172 -7.024 8.533 1.00 91.00 99 PRO A CA 1
ATOM 815 C C . PRO A 1 99 ? -5.655 -7.547 7.175 1.00 91.00 99 PRO A C 1
ATOM 817 O O . PRO A 1 99 ? -4.965 -7.412 6.171 1.00 91.00 99 PRO A O 1
ATOM 820 N N . VAL A 1 100 ? -6.865 -8.110 7.123 1.00 90.00 100 VAL A N 1
ATOM 821 C CA . VAL A 1 100 ? -7.463 -8.633 5.885 1.00 90.00 100 VAL A CA 1
ATOM 822 C C . VAL A 1 100 ? -7.921 -7.494 4.974 1.00 90.00 100 VAL A C 1
ATOM 824 O O . VAL A 1 100 ? -7.754 -7.580 3.761 1.00 90.00 100 VAL A O 1
ATOM 827 N N . LEU A 1 101 ? -8.452 -6.407 5.540 1.00 91.56 101 LEU A N 1
ATOM 828 C CA . LEU A 1 101 ? -8.836 -5.209 4.791 1.00 91.56 101 LEU A CA 1
ATOM 829 C C . LEU A 1 101 ? -7.627 -4.534 4.130 1.00 91.56 101 LEU A C 1
ATOM 831 O O . LEU A 1 101 ? -7.731 -4.135 2.970 1.00 91.56 101 LEU A O 1
ATOM 835 N N . SER A 1 102 ? -6.488 -4.458 4.828 1.00 91.81 102 SER A N 1
ATOM 836 C CA . SER A 1 102 ? -5.218 -3.990 4.262 1.00 91.81 102 SER A CA 1
ATOM 837 C C . SER A 1 102 ? -4.799 -4.840 3.071 1.00 91.81 102 SER A C 1
ATOM 839 O O . SER A 1 102 ? -4.475 -4.300 2.018 1.00 91.81 102 SER A O 1
ATOM 841 N N . VAL A 1 103 ? -4.873 -6.167 3.192 1.00 90.75 103 VAL A N 1
ATOM 842 C CA . VAL A 1 103 ? -4.519 -7.039 2.070 1.00 90.75 103 VAL A CA 1
ATOM 843 C C . VAL A 1 103 ? -5.488 -6.867 0.904 1.00 90.75 103 VAL A C 1
ATOM 845 O O . VAL A 1 103 ? -5.048 -6.752 -0.235 1.00 90.75 103 VAL A O 1
ATOM 848 N N . GLY A 1 104 ? -6.794 -6.797 1.168 1.00 89.06 104 GLY A N 1
ATOM 849 C CA . GLY A 1 104 ? -7.789 -6.540 0.127 1.00 89.06 104 GLY A CA 1
ATOM 850 C C . GLY A 1 104 ? -7.520 -5.237 -0.633 1.00 89.06 104 GLY A C 1
ATOM 851 O O . GLY A 1 104 ? -7.689 -5.198 -1.848 1.00 89.06 104 GLY A O 1
ATOM 852 N N . ARG A 1 105 ? -7.035 -4.194 0.055 1.00 93.38 105 ARG A N 1
ATOM 853 C CA . ARG A 1 105 ? -6.600 -2.943 -0.582 1.00 93.38 105 ARG A CA 1
ATOM 854 C C . ARG A 1 105 ? -5.351 -3.141 -1.449 1.00 93.38 105 ARG A C 1
ATOM 856 O O . ARG A 1 105 ? -5.357 -2.710 -2.598 1.00 93.38 105 ARG A O 1
ATOM 863 N N . VAL A 1 106 ? -4.319 -3.814 -0.938 1.00 93.06 106 VAL A N 1
ATOM 864 C CA . VAL A 1 106 ? -3.062 -4.029 -1.680 1.00 93.06 106 VAL A CA 1
ATOM 865 C C . VAL A 1 106 ? -3.264 -4.930 -2.910 1.00 93.06 106 VAL A C 1
ATOM 867 O O . VAL A 1 106 ? -2.793 -4.624 -4.002 1.00 93.06 106 VAL A O 1
ATOM 870 N N . MET A 1 107 ? -4.000 -6.030 -2.758 1.00 89.50 107 MET A N 1
ATOM 871 C CA . MET A 1 107 ? -4.230 -7.003 -3.834 1.00 89.50 107 MET A CA 1
ATOM 872 C C . MET A 1 107 ? -5.297 -6.560 -4.842 1.00 89.50 107 MET A C 1
ATOM 874 O O . MET A 1 107 ? -5.390 -7.144 -5.917 1.00 89.50 107 MET A O 1
ATOM 878 N N . GLY A 1 108 ? -6.121 -5.568 -4.498 1.00 89.44 108 GLY A N 1
ATOM 879 C CA . GLY A 1 108 ? -7.169 -5.032 -5.364 1.00 89.44 108 GLY A CA 1
ATOM 880 C C . GLY A 1 108 ? -6.795 -3.658 -5.925 1.00 89.44 108 GLY A C 1
ATOM 881 O O . GLY A 1 108 ? -6.041 -3.583 -6.895 1.00 89.44 108 GLY A O 1
ATOM 882 N N . PRO A 1 109 ? -7.328 -2.562 -5.353 1.00 91.50 109 PRO A N 1
ATOM 883 C CA . PRO A 1 109 ? -7.170 -1.216 -5.903 1.00 91.50 109 PRO A CA 1
ATOM 884 C C . PRO A 1 109 ? -5.711 -0.765 -6.045 1.00 91.50 109 PRO A C 1
ATOM 886 O O . PRO A 1 109 ? -5.396 -0.123 -7.042 1.00 91.50 109 PRO A O 1
ATOM 889 N N . HIS A 1 110 ? -4.813 -1.127 -5.125 1.00 93.81 110 HIS A N 1
ATOM 890 C CA . HIS A 1 110 ? -3.394 -0.769 -5.233 1.00 93.81 110 HIS A CA 1
ATOM 891 C C . HIS A 1 110 ? -2.716 -1.454 -6.423 1.00 93.81 110 HIS A C 1
ATOM 893 O O . HIS A 1 110 ? -2.078 -0.783 -7.232 1.00 93.81 110 HIS A O 1
ATOM 899 N N . LEU A 1 111 ? -2.861 -2.781 -6.547 1.00 92.94 111 LEU A N 1
ATOM 900 C CA . LEU A 1 111 ? -2.301 -3.557 -7.657 1.00 92.94 111 LEU A CA 1
ATOM 901 C C . LEU A 1 111 ? -2.831 -3.041 -8.999 1.00 92.94 111 LEU A C 1
ATOM 903 O O . LEU A 1 111 ? -2.043 -2.730 -9.889 1.00 92.94 111 LEU A O 1
ATOM 907 N N . LEU A 1 112 ? -4.152 -2.884 -9.122 1.00 92.19 112 LEU A N 1
ATOM 908 C CA . LEU A 1 112 ? -4.786 -2.402 -10.352 1.00 92.19 112 LEU A CA 1
ATOM 909 C C . LEU A 1 112 ? -4.393 -0.957 -10.679 1.00 92.19 112 LEU A C 1
ATOM 911 O O . LEU A 1 112 ? -4.084 -0.655 -11.829 1.00 92.19 112 LEU A O 1
ATOM 915 N N . GLY A 1 113 ? -4.371 -0.072 -9.679 1.00 93.75 113 GLY A N 1
ATOM 916 C CA . GLY A 1 113 ? -3.970 1.324 -9.846 1.00 93.75 113 GLY A CA 1
ATOM 917 C C . GLY A 1 113 ? -2.503 1.461 -10.244 1.00 93.75 113 GLY A C 1
ATOM 918 O O . GLY A 1 113 ? -2.176 2.246 -11.131 1.00 93.75 113 GLY A O 1
ATOM 919 N N . THR A 1 114 ? -1.632 0.648 -9.644 1.00 93.81 114 THR A N 1
ATOM 920 C CA . THR A 1 114 ? -0.209 0.582 -9.989 1.00 93.81 114 THR A CA 1
ATOM 921 C C . THR A 1 114 ? -0.033 0.073 -11.412 1.00 93.81 114 THR A C 1
ATOM 923 O O . THR A 1 114 ? 0.558 0.771 -12.226 1.00 93.81 114 THR A O 1
ATOM 926 N N . MET A 1 115 ? -0.591 -1.091 -11.754 1.00 93.06 115 MET A N 1
ATOM 927 C CA . MET A 1 115 ? -0.474 -1.652 -13.103 1.00 93.06 115 MET A CA 1
ATOM 928 C C . MET A 1 115 ? -1.023 -0.698 -14.165 1.00 93.06 115 MET A C 1
ATOM 930 O O . MET A 1 115 ? -0.329 -0.403 -15.132 1.00 93.06 115 MET A O 1
ATOM 934 N N . GLY A 1 116 ? -2.234 -0.169 -13.972 1.00 94.25 116 GLY A N 1
ATOM 935 C CA . GLY A 1 116 ? -2.842 0.770 -14.913 1.00 94.25 116 GLY A CA 1
ATOM 936 C C . GLY A 1 116 ? -2.018 2.048 -15.071 1.00 94.25 116 GLY A C 1
ATOM 937 O O . GLY A 1 116 ? -1.716 2.447 -16.192 1.00 94.25 116 GLY A O 1
ATOM 938 N N . GLY A 1 117 ? -1.596 2.662 -13.961 1.00 95.50 117 GLY A N 1
ATOM 939 C CA . GLY A 1 117 ? -0.785 3.879 -13.985 1.00 95.50 117 GLY A CA 1
ATOM 940 C C . GLY A 1 117 ? 0.574 3.678 -14.658 1.00 95.50 117 GLY A C 1
ATOM 941 O O . GLY A 1 117 ? 0.964 4.489 -15.496 1.00 95.50 117 GLY A O 1
ATOM 942 N N . PHE A 1 118 ? 1.271 2.583 -14.344 1.00 94.25 118 PHE A N 1
ATOM 943 C CA . PHE A 1 118 ? 2.560 2.261 -14.959 1.00 94.25 118 PHE A CA 1
ATOM 944 C C . PHE A 1 118 ? 2.425 1.933 -16.445 1.00 94.25 118 PHE A C 1
ATOM 946 O O . PHE A 1 118 ? 3.186 2.478 -17.237 1.00 94.25 118 PHE A O 1
ATOM 953 N N . LEU A 1 119 ? 1.460 1.099 -16.846 1.00 95.00 119 LEU A N 1
ATOM 954 C CA . LEU A 1 119 ? 1.266 0.748 -18.257 1.00 95.00 119 LEU A CA 1
ATOM 955 C C . LEU A 1 119 ? 0.909 1.975 -19.102 1.00 95.00 119 LEU A C 1
ATOM 957 O O . LEU A 1 119 ? 1.442 2.122 -20.197 1.00 95.00 119 LEU A O 1
ATOM 961 N N . LEU A 1 120 ? 0.076 2.885 -18.584 1.00 96.19 120 LEU A N 1
ATOM 962 C CA . LEU A 1 120 ? -0.245 4.145 -19.264 1.00 96.19 120 LEU A CA 1
ATOM 963 C C . LEU A 1 120 ? 0.973 5.071 -19.378 1.00 96.19 120 LEU A C 1
ATOM 965 O O . LEU A 1 120 ? 1.199 5.665 -20.431 1.00 96.19 120 LEU A O 1
ATOM 969 N N . ALA A 1 121 ? 1.768 5.194 -18.314 1.00 95.44 121 ALA A N 1
ATOM 970 C CA . ALA A 1 121 ? 2.971 6.021 -18.330 1.00 95.44 121 ALA A CA 1
ATOM 971 C C . ALA A 1 121 ? 4.056 5.453 -19.264 1.00 95.44 121 ALA A C 1
ATOM 973 O O . ALA A 1 121 ? 4.715 6.217 -19.970 1.00 95.44 121 ALA A O 1
ATOM 974 N N . ILE A 1 122 ? 4.209 4.125 -19.303 1.00 94.94 122 ILE A N 1
ATOM 975 C CA . ILE A 1 122 ? 5.113 3.424 -20.222 1.00 94.94 122 ILE A CA 1
ATOM 976 C C . ILE A 1 122 ? 4.638 3.583 -21.664 1.00 94.94 122 ILE A C 1
ATOM 978 O O . ILE A 1 122 ? 5.448 3.941 -22.507 1.00 94.94 122 ILE A O 1
ATOM 982 N N . ASP A 1 123 ? 3.350 3.379 -21.956 1.00 95.81 123 ASP A N 1
ATOM 983 C CA . ASP A 1 123 ? 2.788 3.583 -23.298 1.00 95.81 123 ASP A CA 1
ATOM 984 C C . ASP A 1 123 ? 3.038 5.010 -23.793 1.00 95.81 123 ASP A C 1
ATOM 986 O O . ASP A 1 123 ? 3.524 5.214 -24.906 1.00 95.81 123 ASP A O 1
ATOM 990 N N . TRP A 1 124 ? 2.794 6.006 -22.936 1.00 95.31 124 TRP A N 1
ATOM 991 C CA . TRP A 1 124 ? 3.099 7.392 -23.265 1.00 95.31 124 TRP A CA 1
ATOM 992 C C . TRP A 1 124 ? 4.593 7.585 -23.554 1.00 95.31 124 TRP A C 1
ATOM 994 O O . TRP A 1 124 ? 4.942 8.082 -24.622 1.00 95.31 124 TRP A O 1
ATOM 1004 N N . ALA A 1 125 ? 5.485 7.146 -22.664 1.00 93.44 125 ALA A N 1
ATOM 1005 C CA . ALA A 1 125 ? 6.926 7.293 -22.863 1.00 93.44 125 ALA A CA 1
ATOM 1006 C C . ALA A 1 125 ? 7.427 6.547 -24.115 1.00 93.44 125 ALA A C 1
ATOM 1008 O O . ALA A 1 125 ? 8.253 7.077 -24.855 1.00 93.44 125 ALA A O 1
ATOM 1009 N N . HIS A 1 126 ? 6.900 5.355 -24.391 1.00 94.88 126 HIS A N 1
ATOM 1010 C CA . HIS A 1 126 ? 7.260 4.536 -25.543 1.00 94.88 126 HIS A CA 1
ATOM 1011 C C . HIS A 1 126 ? 6.877 5.204 -26.869 1.00 94.88 126 HIS A C 1
ATOM 1013 O O . HIS A 1 126 ? 7.712 5.305 -27.769 1.00 94.88 126 HIS A O 1
ATOM 1019 N N . ARG A 1 127 ? 5.657 5.752 -26.974 1.00 94.25 127 ARG A N 1
ATOM 1020 C CA . ARG A 1 127 ? 5.180 6.449 -28.186 1.00 94.25 127 ARG A CA 1
ATOM 1021 C C . ARG A 1 127 ? 6.045 7.641 -28.590 1.00 94.25 127 ARG A C 1
ATOM 1023 O O . ARG A 1 127 ? 6.120 7.959 -29.772 1.00 94.25 127 ARG A O 1
ATOM 1030 N N . TRP A 1 128 ? 6.696 8.286 -27.625 1.00 92.44 128 TRP A N 1
ATOM 1031 C CA . TRP A 1 128 ? 7.584 9.429 -27.856 1.00 92.44 128 TRP A CA 1
ATOM 1032 C C . TRP A 1 128 ? 9.074 9.049 -27.880 1.00 92.44 128 TRP A C 1
ATOM 1034 O O . TRP A 1 128 ? 9.929 9.928 -27.828 1.00 92.44 128 TRP A O 1
ATOM 1044 N N . GLY A 1 129 ? 9.405 7.752 -27.947 1.00 87.44 129 GLY A N 1
ATOM 1045 C CA . GLY A 1 129 ? 10.787 7.260 -27.999 1.00 87.44 129 GLY A CA 1
ATOM 1046 C C . GLY A 1 129 ? 11.559 7.358 -26.676 1.00 87.44 129 GLY A C 1
ATOM 1047 O O . GLY A 1 129 ? 12.772 7.171 -26.659 1.00 87.44 129 GLY A O 1
ATOM 1048 N N . GLY A 1 130 ? 10.875 7.647 -25.566 1.00 86.69 130 GLY A N 1
ATOM 1049 C CA . GLY A 1 130 ? 11.451 7.791 -24.226 1.00 86.69 130 GLY A CA 1
ATOM 1050 C C . GLY A 1 130 ? 11.547 6.490 -23.423 1.00 86.69 130 GLY A C 1
ATOM 1051 O O . GLY A 1 130 ? 12.179 6.476 -22.373 1.00 86.69 130 GLY A O 1
ATOM 1052 N N . PHE A 1 131 ? 10.947 5.390 -23.888 1.00 93.12 131 PHE A N 1
ATOM 1053 C CA . PHE A 1 131 ? 11.068 4.077 -23.244 1.00 93.12 131 PHE A CA 1
ATOM 1054 C C . PHE A 1 131 ? 11.148 2.955 -24.290 1.00 93.12 131 PHE A C 1
ATOM 1056 O O . PHE A 1 131 ? 10.322 2.927 -25.202 1.00 93.12 131 PHE A O 1
ATOM 1063 N N . PRO A 1 132 ? 12.111 2.019 -24.198 1.00 91.69 132 PRO A N 1
ATOM 1064 C CA . PRO A 1 132 ? 12.355 1.059 -25.276 1.00 91.69 132 PRO A CA 1
ATOM 1065 C C . PRO A 1 132 ? 11.329 -0.078 -25.311 1.00 91.69 132 PRO A C 1
ATOM 1067 O O . PRO A 1 132 ? 11.120 -0.676 -26.357 1.00 91.69 132 PRO A O 1
ATOM 1070 N N . THR A 1 133 ? 10.697 -0.373 -24.176 1.00 91.81 133 THR A N 1
ATOM 1071 C CA . THR A 1 133 ? 9.742 -1.472 -24.012 1.00 91.81 133 THR A CA 1
ATOM 1072 C C . THR A 1 133 ? 8.315 -0.929 -24.047 1.00 91.81 133 THR A C 1
ATOM 1074 O O . THR A 1 133 ? 7.979 -0.041 -23.260 1.00 91.81 133 THR A O 1
ATOM 1077 N N . GLY A 1 134 ? 7.472 -1.450 -24.934 1.00 93.56 134 GLY A N 1
ATOM 1078 C CA . GLY A 1 134 ? 6.062 -1.083 -24.987 1.00 93.56 134 GLY A CA 1
ATOM 1079 C C . GLY A 1 134 ? 5.218 -1.730 -23.875 1.00 93.56 134 GLY A C 1
ATOM 1080 O O . GLY A 1 134 ? 5.683 -2.590 -23.119 1.00 93.56 134 GLY A O 1
ATOM 1081 N N . PRO A 1 135 ? 3.942 -1.322 -23.741 1.00 92.31 135 PRO A N 1
ATOM 1082 C CA . PRO A 1 135 ? 3.044 -1.849 -22.714 1.00 92.31 135 PRO A CA 1
ATOM 1083 C C . PRO A 1 135 ? 2.689 -3.328 -22.925 1.00 92.31 135 PRO A C 1
ATOM 1085 O O . PRO A 1 135 ? 2.374 -4.007 -21.952 1.00 92.31 135 PRO A O 1
ATOM 1088 N N . LEU A 1 136 ? 2.736 -3.839 -24.163 1.00 93.44 136 LEU A N 1
ATOM 1089 C CA . LEU A 1 136 ? 2.445 -5.246 -24.454 1.00 93.44 136 LEU A CA 1
ATOM 1090 C C . LEU A 1 136 ? 3.578 -6.155 -23.983 1.00 93.44 136 LEU A C 1
ATOM 1092 O O . LEU A 1 136 ? 3.311 -7.194 -23.385 1.00 93.44 136 LEU A O 1
ATOM 1096 N N . GLU A 1 137 ? 4.831 -5.749 -24.182 1.00 92.88 137 GLU A N 1
ATOM 1097 C CA . GLU A 1 137 ? 5.984 -6.511 -23.705 1.00 92.88 137 GLU A CA 1
ATOM 1098 C C . GLU A 1 137 ? 6.024 -6.567 -22.173 1.00 92.88 137 GLU A C 1
ATOM 1100 O O . GLU A 1 137 ? 6.361 -7.606 -21.608 1.00 92.88 137 GLU A O 1
ATOM 1105 N N . MET A 1 138 ? 5.599 -5.502 -21.482 1.00 91.56 138 MET A N 1
ATOM 1106 C CA . MET A 1 138 ? 5.491 -5.496 -20.014 1.00 91.56 138 MET A CA 1
ATOM 1107 C C . MET A 1 138 ? 4.567 -6.598 -19.477 1.00 91.56 138 MET A C 1
ATOM 1109 O O . MET A 1 138 ? 4.781 -7.104 -18.374 1.00 91.56 138 MET A O 1
ATOM 1113 N N . LEU A 1 139 ? 3.571 -7.032 -20.259 1.00 91.19 139 LEU A N 1
ATOM 1114 C CA . LEU A 1 139 ? 2.655 -8.103 -19.859 1.00 91.19 139 LEU A CA 1
ATOM 1115 C C . LEU A 1 139 ? 3.329 -9.479 -19.776 1.00 91.19 139 LEU A C 1
ATOM 1117 O O . LEU A 1 139 ? 2.756 -10.380 -19.166 1.00 91.19 139 LEU A O 1
ATOM 1121 N N . TYR A 1 140 ? 4.553 -9.662 -20.282 1.00 91.62 140 TYR A N 1
ATOM 1122 C CA . TYR A 1 140 ? 5.299 -10.905 -20.050 1.00 91.62 140 TYR A CA 1
ATOM 1123 C C . TYR A 1 140 ? 5.610 -11.146 -18.565 1.00 91.62 140 TYR A C 1
ATOM 1125 O O . TYR A 1 140 ? 5.756 -12.292 -18.144 1.00 91.62 140 TYR A O 1
ATOM 1133 N N . LEU A 1 141 ? 5.622 -10.090 -17.746 1.00 91.31 141 LEU A N 1
ATOM 1134 C CA . LEU A 1 141 ? 5.763 -10.178 -16.291 1.00 91.31 141 LEU A CA 1
ATOM 1135 C C . LEU A 1 141 ? 4.411 -10.186 -15.554 1.00 91.31 141 LEU A C 1
ATOM 1137 O O . LEU A 1 141 ? 4.372 -10.058 -14.329 1.00 91.31 141 LEU A O 1
ATOM 1141 N N . LEU A 1 142 ? 3.291 -10.387 -16.259 1.00 89.00 142 LEU A N 1
ATOM 1142 C CA . LEU A 1 142 ? 1.952 -10.392 -15.663 1.00 89.00 142 LEU A CA 1
ATOM 1143 C C . LEU A 1 142 ? 1.801 -11.364 -14.473 1.00 89.00 142 LEU A C 1
ATOM 1145 O O . LEU A 1 142 ? 1.252 -10.935 -13.455 1.00 89.00 142 LEU A O 1
ATOM 1149 N N . PRO A 1 143 ? 2.309 -12.617 -14.511 1.00 87.12 143 PRO A N 1
ATOM 1150 C CA . PRO A 1 143 ? 2.226 -13.525 -13.360 1.00 87.12 143 PRO A CA 1
ATOM 1151 C C . PRO A 1 143 ? 3.005 -13.038 -12.130 1.00 87.12 143 PRO A C 1
ATOM 1153 O O . PRO A 1 143 ? 2.704 -13.434 -11.005 1.00 87.12 143 PRO A O 1
ATOM 1156 N N . TRP A 1 144 ? 4.000 -12.170 -12.328 1.00 88.06 144 TRP A N 1
ATOM 1157 C CA . TRP A 1 144 ? 4.864 -11.667 -11.268 1.00 88.06 144 TRP A CA 1
ATOM 1158 C C . TRP A 1 144 ? 4.232 -10.503 -10.486 1.00 88.06 144 TRP A C 1
ATOM 1160 O O . TRP A 1 144 ? 4.466 -10.379 -9.281 1.00 88.06 144 TRP A O 1
ATOM 1170 N N . TYR A 1 145 ? 3.375 -9.681 -11.106 1.00 90.31 145 TYR A N 1
ATOM 1171 C CA . TYR A 1 145 ? 2.765 -8.534 -10.415 1.00 90.31 145 TYR A CA 1
ATOM 1172 C C . TYR A 1 145 ? 1.943 -8.918 -9.170 1.00 90.31 145 TYR A C 1
ATOM 1174 O O . TYR A 1 145 ? 2.156 -8.299 -8.120 1.00 90.31 145 TYR A O 1
ATOM 1182 N N . PRO A 1 146 ? 1.067 -9.948 -9.200 1.00 88.44 146 PRO A N 1
ATOM 1183 C CA . 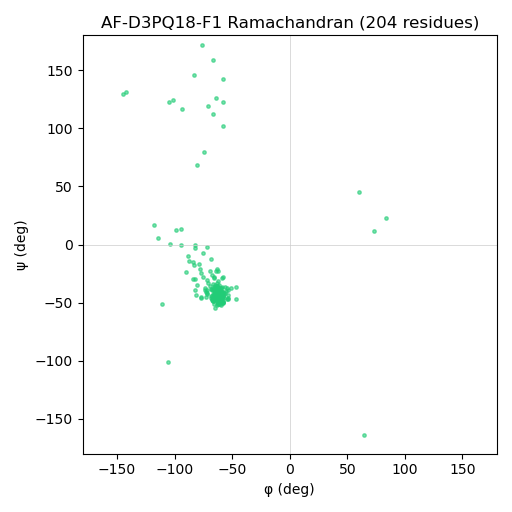PRO A 1 146 ? 0.356 -10.392 -8.002 1.00 88.44 146 PRO A CA 1
ATOM 1184 C C . PRO A 1 146 ? 1.288 -10.907 -6.900 1.00 88.44 146 PRO A C 1
ATOM 1186 O O . PRO A 1 146 ? 0.982 -10.731 -5.722 1.00 88.44 146 PRO A O 1
ATOM 1189 N N . LEU A 1 147 ? 2.432 -11.506 -7.254 1.00 87.31 147 LEU A N 1
ATOM 1190 C CA . LEU A 1 147 ? 3.427 -11.970 -6.279 1.00 87.31 147 LEU A CA 1
ATOM 1191 C C . LEU A 1 147 ? 4.080 -10.806 -5.558 1.00 87.31 147 LEU A C 1
ATOM 1193 O O . LEU A 1 147 ? 4.154 -10.791 -4.329 1.00 87.31 147 LEU A O 1
ATOM 1197 N N . ASN A 1 148 ? 4.501 -9.803 -6.321 1.00 90.06 148 ASN A N 1
ATOM 1198 C CA . ASN A 1 148 ? 5.102 -8.608 -5.760 1.00 90.06 148 ASN A CA 1
ATOM 1199 C C . ASN A 1 148 ? 4.099 -7.853 -4.866 1.00 90.06 148 ASN A C 1
ATOM 1201 O O . ASN A 1 148 ? 4.436 -7.462 -3.750 1.00 90.06 148 ASN A O 1
ATOM 1205 N N . ALA A 1 149 ? 2.834 -7.738 -5.284 1.00 91.31 149 ALA A N 1
ATOM 1206 C CA . ALA A 1 149 ? 1.777 -7.161 -4.450 1.00 91.31 149 ALA A CA 1
ATOM 1207 C C . ALA A 1 149 ? 1.494 -7.991 -3.186 1.00 91.31 149 ALA A C 1
ATOM 1209 O O . ALA A 1 149 ? 1.288 -7.425 -2.112 1.00 91.31 149 ALA A O 1
ATOM 1210 N N . ALA A 1 150 ? 1.541 -9.322 -3.266 1.00 87.69 150 ALA A N 1
ATOM 1211 C CA . ALA A 1 150 ? 1.360 -10.186 -2.103 1.00 87.69 150 ALA A CA 1
ATOM 1212 C C . ALA A 1 150 ? 2.466 -9.983 -1.053 1.00 87.69 150 ALA A C 1
ATOM 1214 O O . ALA A 1 150 ? 2.169 -9.989 0.143 1.00 87.69 150 ALA A O 1
ATOM 1215 N N . LEU A 1 151 ? 3.713 -9.724 -1.468 1.00 87.88 151 LEU A N 1
ATOM 1216 C CA . LEU A 1 151 ? 4.798 -9.357 -0.548 1.00 87.88 151 LEU A CA 1
ATOM 1217 C C . LEU A 1 151 ? 4.491 -8.049 0.200 1.00 87.88 151 LEU A C 1
ATOM 1219 O O . LEU A 1 151 ? 4.608 -8.004 1.427 1.00 87.88 151 LEU A O 1
ATOM 1223 N N . HIS A 1 152 ? 4.020 -7.014 -0.507 1.00 92.75 152 HIS A N 1
ATOM 1224 C CA . HIS A 1 152 ? 3.561 -5.767 0.119 1.00 92.75 152 HIS A CA 1
ATOM 1225 C C . HIS A 1 152 ? 2.409 -6.037 1.106 1.00 92.75 152 HIS A C 1
ATOM 1227 O O . HIS A 1 152 ? 2.439 -5.592 2.257 1.00 92.75 152 HIS A O 1
ATOM 1233 N N . ALA A 1 153 ? 1.429 -6.844 0.698 1.00 91.62 153 ALA A N 1
ATOM 1234 C CA . ALA A 1 153 ? 0.261 -7.166 1.506 1.00 91.62 153 ALA A CA 1
ATOM 1235 C C . ALA A 1 153 ? 0.615 -7.923 2.798 1.00 91.62 153 ALA A C 1
ATOM 1237 O O . ALA A 1 153 ? -0.003 -7.684 3.835 1.00 91.62 153 ALA A O 1
ATOM 1238 N N . ILE A 1 154 ? 1.618 -8.810 2.770 1.00 88.06 154 ILE A N 1
ATOM 1239 C CA . ILE A 1 154 ? 2.095 -9.532 3.960 1.00 88.06 154 ILE A CA 1
ATOM 1240 C C . ILE A 1 154 ? 2.680 -8.565 4.992 1.00 88.06 154 ILE A C 1
ATOM 1242 O O . ILE A 1 154 ? 2.367 -8.684 6.179 1.00 88.06 154 ILE A O 1
ATOM 1246 N N . ILE A 1 155 ? 3.502 -7.602 4.562 1.00 89.75 155 ILE A N 1
ATOM 1247 C CA . ILE A 1 155 ? 4.099 -6.600 5.462 1.00 89.75 155 ILE A CA 1
ATOM 1248 C C . ILE A 1 155 ? 2.988 -5.828 6.179 1.00 89.75 155 ILE A C 1
ATOM 1250 O O . ILE A 1 155 ? 2.975 -5.724 7.411 1.00 89.75 155 ILE A O 1
ATOM 1254 N N . GLU A 1 156 ? 2.016 -5.345 5.410 1.00 93.00 156 GLU A N 1
ATOM 1255 C CA . GLU A 1 156 ? 0.849 -4.646 5.934 1.00 93.00 156 GLU A CA 1
ATOM 1256 C C . GLU A 1 156 ? 0.010 -5.514 6.878 1.00 93.00 156 GLU A C 1
ATOM 1258 O O . GLU A 1 156 ? -0.390 -5.051 7.948 1.00 93.00 156 GLU A O 1
ATOM 1263 N N . TYR A 1 157 ? -0.219 -6.780 6.525 1.00 91.94 157 TYR A N 1
ATOM 1264 C CA . TYR A 1 157 ? -0.967 -7.725 7.346 1.00 91.94 157 TYR A CA 1
ATOM 1265 C C . TYR A 1 157 ? -0.303 -7.936 8.708 1.00 91.94 157 TYR A C 1
ATOM 1267 O O . TYR A 1 157 ? -0.969 -7.841 9.739 1.00 91.94 157 TYR A O 1
ATOM 1275 N N . LEU A 1 158 ? 1.005 -8.211 8.738 1.00 88.56 158 LEU A N 1
ATOM 1276 C CA . LEU A 1 158 ? 1.733 -8.505 9.976 1.00 88.56 158 LEU A CA 1
ATOM 1277 C C . LEU A 1 158 ? 1.767 -7.288 10.907 1.00 88.56 158 LEU A C 1
ATOM 1279 O O . LEU A 1 158 ? 1.535 -7.404 12.118 1.00 88.56 158 LEU A O 1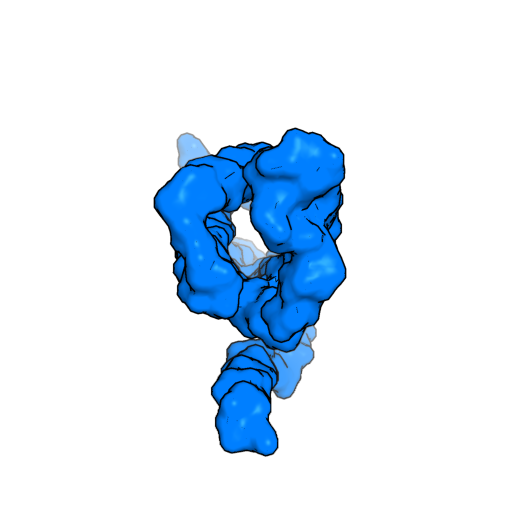
ATOM 1283 N N . VAL A 1 159 ? 1.996 -6.097 10.346 1.00 91.44 159 VAL A N 1
ATOM 1284 C CA . VAL A 1 159 ? 1.952 -4.858 11.126 1.00 91.44 159 VAL A CA 1
ATOM 1285 C C . VAL A 1 159 ? 0.526 -4.582 11.594 1.00 91.44 159 VAL A C 1
ATOM 1287 O O . VAL A 1 159 ? 0.326 -4.366 12.788 1.00 91.44 159 VAL A O 1
ATOM 1290 N N . GLY A 1 160 ? -0.467 -4.666 10.711 1.00 92.62 160 GLY A N 1
ATOM 1291 C CA . GLY A 1 160 ? -1.875 -4.490 11.055 1.00 92.62 160 GLY A CA 1
ATOM 1292 C C . GLY A 1 160 ? -2.314 -5.427 12.178 1.00 92.62 160 GLY A C 1
ATOM 1293 O O . GLY A 1 160 ? -2.883 -4.971 13.166 1.00 92.62 160 GLY A O 1
ATOM 1294 N N . ALA A 1 161 ? -1.967 -6.711 12.087 1.00 90.50 161 ALA A N 1
ATOM 1295 C CA . ALA A 1 161 ? -2.309 -7.710 13.092 1.00 90.50 161 ALA A CA 1
ATOM 1296 C C . ALA A 1 161 ? -1.675 -7.372 14.444 1.00 90.50 161 ALA A C 1
ATOM 1298 O O . ALA A 1 161 ? -2.383 -7.310 15.447 1.00 90.50 161 ALA A O 1
ATOM 1299 N N . SER A 1 162 ? -0.370 -7.081 14.481 1.00 89.56 162 SER A N 1
ATOM 1300 C CA . SER A 1 162 ? 0.325 -6.758 15.735 1.00 89.56 162 SER A CA 1
ATOM 1301 C C . SER A 1 162 ? -0.157 -5.450 16.376 1.00 89.56 162 SER A C 1
ATOM 1303 O O . SER A 1 162 ? -0.270 -5.364 17.601 1.00 89.56 162 SER A O 1
ATOM 1305 N N . GLN A 1 163 ? -0.448 -4.421 15.573 1.00 93.25 163 GLN A N 1
ATOM 1306 C CA . GLN A 1 163 ? -0.847 -3.112 16.090 1.00 93.25 163 GLN A CA 1
ATOM 1307 C C . GLN A 1 163 ? -2.327 -3.078 16.492 1.00 93.25 163 GLN A C 1
ATOM 1309 O O . GLN A 1 163 ? -2.649 -2.440 17.498 1.00 93.25 163 GLN A O 1
ATOM 1314 N N . SER A 1 164 ? -3.212 -3.791 15.783 1.00 94.69 164 SER A N 1
ATOM 1315 C CA . SER A 1 164 ? -4.636 -3.887 16.134 1.0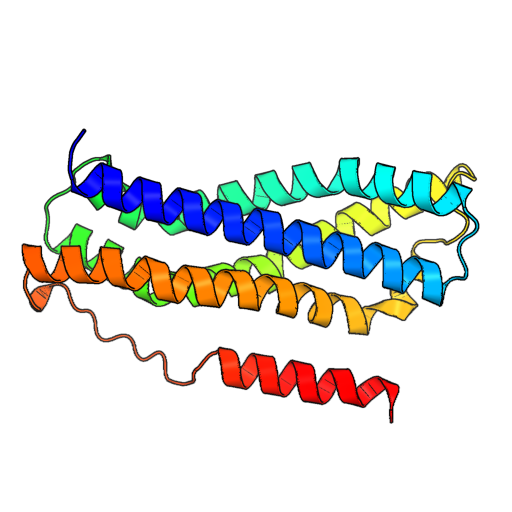0 94.69 164 SER A CA 1
ATOM 1316 C C . SER A 1 164 ? -4.853 -4.486 17.524 1.00 94.69 164 SER A C 1
ATOM 1318 O O . SER A 1 164 ? -5.711 -4.000 18.259 1.00 94.69 164 SER A O 1
ATOM 1320 N N . GLN A 1 165 ? -4.041 -5.472 17.934 1.00 92.75 165 GLN A N 1
ATOM 1321 C CA . GLN A 1 165 ? -4.152 -6.115 19.256 1.00 92.75 165 GLN A CA 1
ATOM 1322 C C . GLN A 1 165 ? -4.127 -5.114 20.413 1.00 92.75 165 GLN A C 1
ATOM 1324 O O . GLN A 1 165 ? -4.901 -5.240 21.358 1.00 92.75 165 GLN A O 1
ATOM 1329 N N . ARG A 1 166 ? -3.295 -4.071 20.324 1.00 94.50 166 ARG A N 1
ATOM 1330 C CA . ARG A 1 166 ? -3.178 -3.068 21.393 1.00 94.50 166 ARG A CA 1
ATOM 1331 C C . ARG A 1 166 ? -4.438 -2.218 21.534 1.00 94.50 166 ARG A C 1
ATOM 1333 O O . ARG A 1 166 ? -4.831 -1.884 22.646 1.00 94.50 166 ARG A O 1
ATOM 1340 N N . LEU A 1 167 ? -5.069 -1.866 20.416 1.00 96.31 167 LEU A N 1
ATOM 1341 C CA . LEU A 1 167 ? -6.308 -1.087 20.420 1.00 96.31 167 LEU A CA 1
ATOM 1342 C C . LEU A 1 167 ? -7.480 -1.958 20.882 1.00 96.31 167 LEU A C 1
ATOM 1344 O O . LEU A 1 167 ? -8.309 -1.501 21.659 1.00 96.31 167 LEU A O 1
ATOM 1348 N N . MET A 1 168 ? -7.521 -3.222 20.463 1.00 95.75 168 MET A N 1
ATOM 1349 C CA . MET A 1 168 ? -8.530 -4.176 20.926 1.00 95.75 168 MET A CA 1
ATOM 1350 C C . MET A 1 168 ? -8.424 -4.454 22.428 1.00 95.75 168 MET A C 1
ATOM 1352 O O . MET A 1 168 ? -9.452 -4.528 23.095 1.00 95.75 168 MET A O 1
ATOM 1356 N N . ALA A 1 169 ? -7.207 -4.565 22.969 1.00 95.06 169 ALA A N 1
ATOM 1357 C CA . ALA A 1 169 ? -6.983 -4.716 24.405 1.00 95.06 169 ALA A CA 1
ATOM 1358 C C . ALA A 1 169 ? -7.535 -3.516 25.189 1.00 95.06 169 ALA A C 1
ATOM 1360 O O . ALA A 1 169 ? -8.270 -3.715 26.148 1.00 95.06 169 ALA A O 1
ATOM 1361 N N . TYR A 1 170 ? -7.280 -2.289 24.718 1.00 95.38 170 TYR A N 1
ATOM 1362 C CA . TYR A 1 170 ? -7.856 -1.077 25.312 1.00 95.38 170 TYR A CA 1
ATOM 1363 C C . TYR A 1 170 ? -9.395 -1.092 25.313 1.00 95.38 170 TYR A C 1
ATOM 1365 O O . TYR A 1 170 ? -10.023 -0.729 26.304 1.00 95.38 170 TYR A O 1
ATOM 1373 N N . LEU A 1 171 ? -10.021 -1.528 24.214 1.00 95.62 171 LEU A N 1
ATOM 1374 C CA . LEU A 1 171 ? -11.483 -1.626 24.142 1.00 95.62 171 LEU A CA 1
ATOM 1375 C C . LEU A 1 171 ? -12.038 -2.655 25.138 1.00 95.62 171 LEU A C 1
ATOM 1377 O O . LEU A 1 171 ? -13.045 -2.378 25.781 1.00 95.62 171 LEU A O 1
ATOM 1381 N N . ARG A 1 172 ? -11.377 -3.809 25.297 1.00 95.06 172 ARG A N 1
ATOM 1382 C CA . ARG A 1 172 ? -11.773 -4.837 26.277 1.00 95.06 172 ARG A CA 1
ATOM 1383 C C . ARG A 1 172 ? -11.576 -4.379 27.717 1.00 95.06 172 ARG A C 1
ATOM 1385 O O . ARG A 1 172 ? -12.426 -4.645 28.552 1.00 95.06 172 ARG A O 1
ATOM 1392 N N . GLU A 1 173 ? -10.491 -3.666 28.003 1.00 95.00 173 GLU A N 1
ATOM 1393 C CA . GLU A 1 173 ? -10.242 -3.093 29.330 1.00 95.00 173 GLU A CA 1
ATOM 1394 C C . GLU A 1 173 ? -11.342 -2.095 29.724 1.00 95.00 173 GLU A C 1
ATOM 1396 O O . GLU A 1 173 ? -11.778 -2.073 30.870 1.00 95.00 173 GLU A O 1
ATOM 1401 N N . ARG A 1 174 ? -11.833 -1.297 28.766 1.00 93.75 174 ARG A N 1
ATOM 1402 C CA . ARG A 1 174 ? -12.851 -0.271 29.026 1.00 93.75 174 ARG A CA 1
ATOM 1403 C C . ARG A 1 174 ? -14.289 -0.796 29.053 1.00 93.75 174 ARG A C 1
ATOM 1405 O O . ARG A 1 174 ? -15.079 -0.306 29.850 1.00 93.75 174 ARG A O 1
ATOM 1412 N N . PHE A 1 175 ? -14.639 -1.729 28.170 1.00 94.06 175 PHE A N 1
ATOM 1413 C CA . PHE A 1 175 ? -16.024 -2.180 27.957 1.00 94.06 175 PHE A CA 1
ATOM 1414 C C . PHE A 1 175 ? -16.261 -3.646 28.354 1.00 94.06 175 PHE A C 1
ATOM 1416 O O . PHE A 1 175 ? -17.335 -4.188 28.103 1.00 94.06 175 PHE A O 1
ATOM 1423 N N . GLY A 1 176 ? -15.262 -4.307 28.944 1.00 93.56 176 GLY A N 1
ATOM 1424 C CA . GLY A 1 176 ? -15.311 -5.733 29.251 1.00 93.56 176 GLY A CA 1
ATOM 1425 C C . GLY A 1 176 ? -15.397 -6.605 27.996 1.00 93.56 176 GLY A C 1
ATOM 1426 O O . GLY A 1 176 ? -15.145 -6.167 26.870 1.00 93.56 176 GLY A O 1
ATOM 1427 N N . ASP A 1 177 ? -15.783 -7.865 28.180 1.00 93.00 177 ASP A N 1
ATOM 1428 C CA . ASP A 1 177 ? -15.929 -8.813 27.071 1.00 93.00 177 ASP A CA 1
ATOM 1429 C C . ASP A 1 177 ? -17.193 -8.574 26.224 1.00 93.00 177 ASP A C 1
ATOM 1431 O O . ASP A 1 177 ? -17.314 -9.129 25.134 1.00 93.00 177 ASP A O 1
ATOM 1435 N N . GLU A 1 178 ? -18.090 -7.672 26.636 1.00 91.94 178 GLU A N 1
ATOM 1436 C CA . GLU A 1 178 ? -19.271 -7.286 25.850 1.00 91.94 178 GLU A CA 1
ATOM 1437 C C . GLU A 1 178 ? -18.922 -6.616 24.513 1.00 91.94 178 GLU A C 1
ATOM 1439 O O . GLU A 1 178 ? -19.754 -6.574 23.598 1.00 91.94 178 GLU A O 1
ATOM 1444 N N . VAL A 1 179 ? -17.703 -6.078 24.391 1.00 93.12 179 VAL A N 1
ATOM 1445 C CA . VAL A 1 179 ? -17.183 -5.493 23.149 1.00 93.12 179 VAL A CA 1
ATOM 1446 C C . VAL A 1 179 ? -16.721 -6.552 22.149 1.00 93.12 179 VAL A C 1
ATOM 1448 O O . VAL A 1 179 ? -16.617 -6.269 20.952 1.00 93.12 179 VAL A O 1
ATOM 1451 N N . VAL A 1 180 ? -16.425 -7.767 22.624 1.00 90.19 180 VAL A N 1
ATOM 1452 C CA . VAL A 1 180 ? -15.891 -8.842 21.794 1.00 90.19 180 VAL A CA 1
ATOM 1453 C C . VAL A 1 180 ? -16.993 -9.331 20.871 1.00 90.19 180 VAL A C 1
ATOM 1455 O O . VAL A 1 180 ? -18.033 -9.831 21.287 1.00 90.19 180 VAL A O 1
ATOM 1458 N N . VAL A 1 181 ? -16.741 -9.210 19.574 1.00 80.94 181 VAL A N 1
ATOM 1459 C CA . VAL A 1 181 ? -17.627 -9.752 18.551 1.00 80.94 181 VAL A CA 1
ATOM 1460 C C . VAL A 1 181 ? -16.963 -10.998 17.996 1.00 80.94 181 VAL A C 1
ATOM 1462 O O . VAL A 1 181 ? -15.846 -10.917 17.486 1.00 80.94 181 VAL A O 1
ATOM 1465 N N . SER A 1 182 ? -17.650 -12.142 18.066 1.00 69.75 182 SER A N 1
ATOM 1466 C CA . SER A 1 182 ? -17.154 -13.397 17.506 1.00 69.75 182 SER A CA 1
ATOM 1467 C C . SER A 1 182 ? -16.876 -13.236 16.009 1.00 69.75 182 SER A C 1
ATOM 1469 O O . SER A 1 182 ? -17.793 -13.251 15.185 1.00 69.75 182 SER A O 1
ATOM 1471 N N . SER A 1 183 ? -15.611 -13.088 15.634 1.00 60.75 183 SER A N 1
ATOM 1472 C CA . SER A 1 183 ? -15.206 -13.123 14.235 1.00 60.75 183 SER A CA 1
ATOM 1473 C C . SER A 1 183 ? -14.798 -14.550 13.887 1.00 60.75 183 SER A C 1
ATOM 1475 O O . SER A 1 183 ? -13.817 -15.072 14.417 1.00 60.75 183 SER A O 1
ATOM 1477 N N . ARG A 1 184 ? -15.516 -15.199 12.971 1.00 57.00 184 ARG A N 1
ATOM 1478 C CA . ARG A 1 184 ? -15.059 -16.461 12.376 1.00 57.00 184 ARG A CA 1
ATOM 1479 C C . ARG A 1 184 ? -14.041 -16.158 11.271 1.00 57.00 184 ARG A C 1
ATOM 1481 O O . ARG A 1 184 ? -14.327 -16.378 10.099 1.00 57.00 184 ARG A O 1
ATOM 1488 N N . LEU A 1 185 ? -12.849 -15.667 11.615 1.00 56.91 185 LEU A N 1
ATOM 1489 C CA . LEU A 1 185 ? -11.714 -15.669 10.681 1.00 56.91 185 LEU A CA 1
ATOM 1490 C C . LEU A 1 185 ? -11.197 -17.113 10.581 1.00 56.91 185 LEU A C 1
ATOM 1492 O O . LEU A 1 185 ? -10.275 -17.516 11.279 1.00 56.91 185 LEU A O 1
ATOM 1496 N N . ARG A 1 186 ? -11.891 -17.935 9.785 1.00 51.62 186 ARG A N 1
ATOM 1497 C CA . ARG A 1 186 ? -11.784 -19.404 9.826 1.00 51.62 186 ARG A CA 1
ATOM 1498 C C . ARG A 1 186 ? -10.610 -20.017 9.066 1.00 51.62 186 ARG A C 1
ATOM 1500 O O . ARG A 1 186 ? -10.475 -21.231 9.093 1.00 51.62 186 ARG A O 1
ATOM 1507 N N . ILE A 1 187 ? -9.755 -19.235 8.415 1.00 50.09 187 ILE A N 1
ATOM 1508 C CA . ILE A 1 187 ? -8.501 -19.740 7.840 1.00 50.09 187 ILE A CA 1
ATOM 1509 C C . ILE A 1 187 ? -7.455 -18.630 7.985 1.00 50.09 187 ILE A C 1
ATOM 1511 O O . ILE A 1 187 ? -7.759 -17.501 7.585 1.00 50.09 187 ILE A O 1
ATOM 1515 N N . PRO A 1 188 ? -6.251 -18.891 8.532 1.00 63.38 188 PRO A N 1
ATOM 1516 C CA . PRO A 1 188 ? -5.246 -17.852 8.650 1.00 63.38 188 PRO A CA 1
ATOM 1517 C C . PRO A 1 188 ? -4.805 -17.455 7.243 1.00 63.38 188 PRO A C 1
ATOM 1519 O O . PRO A 1 188 ? -4.213 -18.238 6.503 1.00 63.38 188 PRO A O 1
ATOM 1522 N N . PHE A 1 189 ? -5.153 -16.226 6.877 1.00 60.12 189 PHE A N 1
ATOM 1523 C CA . PHE A 1 189 ? -4.932 -15.618 5.570 1.00 60.12 189 PHE A CA 1
ATOM 1524 C C . PHE A 1 189 ? -3.495 -15.827 5.053 1.00 60.12 189 PHE A C 1
ATOM 1526 O O . PHE A 1 189 ? -3.285 -16.141 3.884 1.00 60.12 189 PHE A O 1
ATOM 1533 N N . VAL A 1 190 ? -2.527 -15.786 5.969 1.00 60.00 190 VAL A N 1
ATOM 1534 C CA . VAL A 1 190 ? -1.101 -16.040 5.728 1.00 60.00 190 VAL A CA 1
ATOM 1535 C C . VAL A 1 190 ? -0.831 -17.404 5.084 1.00 60.00 190 VAL A C 1
ATOM 1537 O O . VAL A 1 190 ? -0.028 -17.464 4.165 1.00 60.00 190 VAL A O 1
ATOM 1540 N N . PHE A 1 191 ? -1.520 -18.482 5.478 1.00 57.31 191 PHE A N 1
ATOM 1541 C CA . PHE A 1 191 ? -1.318 -19.810 4.875 1.00 57.31 191 PHE A CA 1
ATOM 1542 C C . PHE A 1 191 ? -1.871 -19.901 3.453 1.00 57.31 191 PHE A C 1
ATOM 1544 O O . PHE A 1 191 ? -1.312 -20.613 2.624 1.00 57.31 191 PHE A O 1
ATOM 1551 N N . LYS A 1 192 ? -2.934 -19.150 3.142 1.00 63.31 192 LYS A N 1
ATOM 1552 C CA . LYS A 1 192 ? -3.448 -19.062 1.769 1.00 63.31 192 LYS A CA 1
ATOM 1553 C C . LYS A 1 192 ? -2.505 -18.256 0.881 1.00 63.31 192 LYS A C 1
ATOM 1555 O O . LYS A 1 192 ? -2.242 -18.669 -0.239 1.00 63.31 192 LYS A O 1
ATOM 1560 N N . VAL A 1 193 ? -1.963 -17.148 1.392 1.00 61.78 193 VAL A N 1
ATOM 1561 C CA . VAL A 1 193 ? -0.992 -16.331 0.650 1.00 61.78 193 VAL A CA 1
ATOM 1562 C C . VAL A 1 193 ? 0.335 -17.060 0.472 1.00 61.78 193 VAL A C 1
ATOM 1564 O O . VAL A 1 193 ? 0.842 -17.082 -0.639 1.00 61.78 193 VAL A O 1
ATOM 1567 N N . LEU A 1 194 ? 0.868 -17.712 1.508 1.00 59.59 194 LEU A N 1
ATOM 1568 C CA . LEU A 1 194 ? 2.059 -18.560 1.387 1.00 59.59 194 LEU A CA 1
ATOM 1569 C C . LEU A 1 194 ? 1.832 -19.712 0.407 1.00 59.59 194 LEU A C 1
ATOM 1571 O O . LEU A 1 194 ? 2.692 -19.957 -0.427 1.00 59.59 194 LEU A O 1
ATOM 1575 N N . GLY A 1 195 ? 0.672 -20.375 0.455 1.00 63.56 195 GLY A N 1
ATOM 1576 C CA . GLY A 1 195 ? 0.333 -21.435 -0.497 1.00 63.56 195 GLY A CA 1
ATOM 1577 C C . GLY A 1 195 ? 0.313 -20.944 -1.947 1.00 63.56 195 GLY A C 1
ATOM 1578 O O . GLY A 1 195 ? 0.835 -21.619 -2.828 1.00 63.56 195 GLY A O 1
ATOM 1579 N N . VAL A 1 196 ? -0.218 -19.742 -2.190 1.00 61.81 196 VAL A N 1
ATOM 1580 C CA . VAL A 1 196 ? -0.240 -19.116 -3.522 1.00 61.81 196 VAL A CA 1
ATOM 1581 C C . VAL A 1 196 ? 1.151 -18.638 -3.951 1.00 61.81 196 VAL A C 1
ATOM 1583 O O . VAL A 1 196 ? 1.535 -18.875 -5.089 1.00 61.81 196 VAL A O 1
ATOM 1586 N N . LEU A 1 197 ? 1.933 -18.026 -3.056 1.00 60.78 197 LEU A N 1
ATOM 1587 C CA . LEU A 1 197 ? 3.313 -17.603 -3.329 1.00 60.78 197 LEU A CA 1
ATOM 1588 C C . LEU A 1 197 ? 4.221 -18.794 -3.658 1.00 60.78 197 LEU A C 1
ATOM 1590 O O . LEU A 1 197 ? 5.025 -18.702 -4.579 1.00 60.78 197 LEU A O 1
ATOM 1594 N N . VAL A 1 198 ? 4.074 -19.914 -2.944 1.00 58.41 198 VAL A N 1
ATOM 1595 C CA . VAL A 1 198 ? 4.799 -21.160 -3.230 1.00 58.41 198 VAL A CA 1
ATOM 1596 C C . VAL A 1 198 ? 4.347 -21.746 -4.568 1.00 58.41 198 VAL A C 1
ATOM 1598 O O . VAL A 1 198 ? 5.189 -22.044 -5.405 1.00 58.41 198 VAL A O 1
ATOM 1601 N N . ALA A 1 199 ? 3.039 -21.857 -4.820 1.00 57.06 199 ALA A N 1
ATOM 1602 C CA . ALA A 1 199 ? 2.524 -22.424 -6.070 1.00 57.06 199 ALA A CA 1
ATOM 1603 C C . ALA A 1 199 ? 2.913 -21.601 -7.314 1.00 57.06 199 ALA A C 1
ATOM 1605 O O . ALA A 1 199 ? 3.247 -22.163 -8.351 1.00 57.06 199 ALA A O 1
ATOM 1606 N N . LEU A 1 200 ? 2.899 -20.272 -7.209 1.00 55.25 200 LEU A N 1
ATOM 1607 C CA . LEU A 1 200 ? 3.240 -19.370 -8.308 1.00 55.25 200 LEU A CA 1
ATOM 1608 C C . LEU A 1 200 ? 4.754 -19.125 -8.443 1.00 55.25 200 LEU A C 1
ATOM 1610 O O . LEU A 1 200 ? 5.234 -18.902 -9.548 1.00 55.25 200 LEU A O 1
ATOM 1614 N N . GLY A 1 201 ? 5.520 -19.190 -7.351 1.00 53.84 201 GLY A N 1
ATOM 1615 C CA . GLY A 1 201 ? 6.987 -19.160 -7.390 1.00 53.84 201 GLY A CA 1
ATOM 1616 C C . GLY A 1 201 ? 7.602 -20.430 -7.990 1.00 53.84 201 GLY A C 1
ATOM 1617 O O . GLY A 1 201 ? 8.709 -20.379 -8.514 1.00 53.84 201 GLY A O 1
ATOM 1618 N N . LEU A 1 202 ? 6.869 -21.549 -7.964 1.00 47.66 202 LEU A N 1
ATOM 1619 C CA . LEU A 1 202 ? 7.222 -22.799 -8.648 1.00 47.66 202 LEU A CA 1
ATOM 1620 C C . LEU A 1 202 ? 6.797 -22.829 -10.127 1.00 47.66 202 LEU A C 1
ATOM 1622 O O . LEU A 1 202 ? 7.279 -23.666 -10.877 1.00 47.66 202 LEU A O 1
ATOM 1626 N N . LEU A 1 203 ? 5.922 -21.922 -10.561 1.00 45.78 203 LEU A N 1
ATOM 1627 C CA . LEU A 1 203 ? 5.418 -21.858 -11.936 1.00 45.78 203 LEU A CA 1
ATOM 1628 C C . LEU A 1 203 ? 6.477 -21.509 -13.000 1.00 45.78 203 LEU A C 1
ATOM 1630 O O . LEU A 1 203 ? 6.414 -22.105 -14.062 1.00 45.78 203 LEU A O 1
ATOM 1634 N N . PRO A 1 204 ? 7.476 -20.633 -12.766 1.00 43.81 204 PRO A N 1
ATOM 1635 C CA . PRO A 1 204 ? 8.581 -20.458 -13.718 1.00 43.81 204 PRO A CA 1
ATOM 1636 C C . PRO A 1 204 ? 9.569 -21.642 -13.764 1.00 43.81 204 PRO A C 1
ATOM 1638 O O . PRO A 1 204 ? 10.525 -21.592 -14.533 1.00 43.81 204 PRO A O 1
ATOM 1641 N N . LEU A 1 205 ? 9.378 -22.675 -12.933 1.00 38.78 205 LEU A N 1
ATOM 1642 C CA . LEU A 1 205 ? 10.169 -23.914 -12.925 1.00 38.78 205 LEU A CA 1
ATOM 1643 C C . LEU A 1 205 ? 9.425 -25.107 -13.565 1.00 38.78 205 LEU A C 1
ATOM 1645 O O . LEU A 1 205 ? 9.977 -26.209 -13.582 1.00 38.78 205 LEU A O 1
ATOM 1649 N N . LEU A 1 206 ? 8.197 -24.901 -14.057 1.00 39.25 206 LEU A N 1
ATOM 1650 C CA . LEU A 1 206 ? 7.354 -25.880 -14.758 1.00 39.25 206 LEU A CA 1
ATOM 1651 C C . LEU A 1 206 ? 7.112 -25.431 -16.202 1.00 39.25 206 LEU A C 1
ATOM 1653 O O . LEU A 1 206 ? 7.061 -26.326 -17.072 1.00 39.25 206 LEU A O 1
#

pLDDT: mean 88.38, std 12.87, range [38.78, 96.69]

Nearest PDB structures (foldseek):
  1o9c-assembly1_A-2  TM=2.669E-01  e=2.465E+00  Nicotiana tabacum
  6s8n-assembly1_G  TM=2.032E-01  e=4.245E+00  Shigella flexneri
  1o9d-assembly1_A-2  TM=1.693E-01  e=3.878E+00  Nicotiana tabacum